Protein AF-H2Y0L0-F1 (afdb_monomer)

Nearest PDB structures (foldseek):
  7kts-assembly1_A  TM=9.443E-01  e=7.282E-23  Homo sapiens
  8xvv-assembly1_L  TM=9.366E-01  e=1.217E-22  Homo sapiens
  4wne-assembly1_A  TM=4.235E-01  e=4.063E-02  Homo sapiens
  8rst-assembly1_A-2  TM=3.876E-01  e=4.241E-02  Bacillus phage phi3T
  7rdr-assembly1_A  TM=2.359E-01  e=4.822E-02  unidentified

Radius of gyration: 24.38 Å; Cα contacts (8 Å, |Δi|>4): 320; chains: 1; bounding box: 62×38×71 Å

Structure (mmCIF, N/CA/C/O backbone):
data_AF-H2Y0L0-F1
#
_entry.id   AF-H2Y0L0-F1
#
loop_
_atom_site.group_PDB
_atom_site.id
_atom_site.type_symbol
_atom_site.label_atom_id
_atom_site.label_alt_id
_atom_site.label_comp_id
_atom_site.label_asym_id
_atom_site.label_entity_id
_atom_site.label_seq_id
_atom_site.pdbx_PDB_ins_code
_atom_site.Cartn_x
_atom_site.Cartn_y
_atom_site.Cartn_z
_atom_site.occupancy
_atom_site.B_iso_or_equiv
_atom_site.auth_seq_id
_atom_site.auth_comp_id
_atom_site.auth_asym_id
_atom_site.auth_atom_id
_atom_site.pdbx_PDB_model_num
ATOM 1 N N . MET A 1 1 ? 6.731 -2.539 -34.526 1.00 70.50 1 MET A N 1
ATOM 2 C CA . MET A 1 1 ? 7.518 -2.552 -33.267 1.00 70.50 1 MET A CA 1
ATOM 3 C C . MET A 1 1 ? 6.710 -2.194 -32.010 1.00 70.50 1 MET A C 1
ATOM 5 O O . MET A 1 1 ? 6.660 -3.022 -31.109 1.00 70.50 1 MET A O 1
ATOM 9 N N . LYS A 1 2 ? 6.018 -1.039 -31.933 1.00 73.94 2 LYS A N 1
ATOM 10 C CA . LYS A 1 2 ? 5.223 -0.631 -30.743 1.00 73.94 2 LYS A CA 1
ATOM 11 C C . LYS A 1 2 ? 4.235 -1.707 -30.245 1.00 73.94 2 LYS A C 1
ATOM 13 O O . LYS A 1 2 ? 4.172 -1.981 -29.050 1.00 73.94 2 LYS A O 1
ATOM 18 N N . ALA A 1 3 ? 3.506 -2.354 -31.158 1.00 79.50 3 ALA A N 1
ATOM 19 C CA . ALA A 1 3 ? 2.565 -3.429 -30.826 1.00 79.50 3 ALA A CA 1
ATOM 20 C C . ALA A 1 3 ? 3.249 -4.677 -30.232 1.00 79.50 3 ALA A C 1
ATOM 22 O O . ALA A 1 3 ? 2.722 -5.279 -29.298 1.00 79.50 3 ALA A O 1
ATOM 23 N N . ILE A 1 4 ? 4.442 -5.028 -30.723 1.00 81.25 4 ILE A N 1
ATOM 24 C CA . ILE A 1 4 ? 5.221 -6.180 -30.244 1.00 81.25 4 ILE A CA 1
ATOM 25 C C . ILE A 1 4 ? 5.717 -5.910 -28.820 1.00 81.25 4 ILE A C 1
ATOM 27 O O . ILE A 1 4 ? 5.450 -6.705 -27.924 1.00 81.25 4 ILE A O 1
ATOM 31 N N . VAL A 1 5 ? 6.321 -4.740 -28.579 1.00 78.94 5 VAL A N 1
ATOM 32 C CA . VAL A 1 5 ? 6.779 -4.325 -27.239 1.00 78.94 5 VAL A CA 1
ATOM 33 C C . VAL A 1 5 ? 5.614 -4.278 -26.246 1.00 78.94 5 VAL A C 1
ATOM 35 O O . VAL A 1 5 ? 5.721 -4.788 -25.132 1.00 78.94 5 VAL A O 1
ATOM 38 N N . LYS A 1 6 ? 4.455 -3.747 -26.660 1.00 81.81 6 LYS A N 1
ATOM 39 C CA . LYS A 1 6 ? 3.233 -3.755 -25.839 1.00 81.81 6 LYS A CA 1
ATOM 40 C C . LYS A 1 6 ? 2.764 -5.180 -25.524 1.00 81.81 6 LYS A C 1
ATOM 42 O O . LYS A 1 6 ? 2.376 -5.456 -24.393 1.00 81.81 6 LYS A O 1
ATOM 47 N N . THR A 1 7 ? 2.828 -6.087 -26.498 1.00 85.56 7 THR A N 1
ATOM 48 C CA . THR A 1 7 ? 2.448 -7.496 -26.319 1.00 85.56 7 THR A CA 1
ATOM 49 C C . THR A 1 7 ? 3.383 -8.202 -25.342 1.00 85.56 7 THR A C 1
ATOM 51 O O . THR A 1 7 ? 2.905 -8.862 -24.424 1.00 85.56 7 THR A O 1
ATOM 54 N N . TRP A 1 8 ? 4.698 -8.019 -25.473 1.00 83.81 8 TRP A N 1
ATOM 55 C CA . TRP A 1 8 ? 5.678 -8.580 -24.539 1.00 83.81 8 TRP A CA 1
ATOM 56 C C . TRP A 1 8 ? 5.502 -8.025 -23.125 1.00 83.81 8 TRP A C 1
ATOM 58 O O . TRP A 1 8 ? 5.551 -8.783 -22.157 1.00 83.81 8 TRP A O 1
ATOM 68 N N . ARG A 1 9 ? 5.209 -6.728 -22.986 1.00 81.19 9 ARG A N 1
ATOM 69 C CA . ARG A 1 9 ? 4.911 -6.116 -21.683 1.00 81.19 9 ARG A CA 1
ATOM 70 C C . ARG A 1 9 ? 3.670 -6.717 -21.018 1.00 81.19 9 ARG A C 1
ATOM 72 O O . ARG A 1 9 ? 3.643 -6.847 -19.801 1.00 81.19 9 ARG A O 1
ATOM 79 N N . ASN A 1 10 ? 2.662 -7.087 -21.806 1.00 83.12 10 ASN A N 1
ATOM 80 C CA . ASN A 1 10 ? 1.406 -7.641 -21.299 1.00 83.12 10 ASN A CA 1
ATOM 81 C C . ASN A 1 10 ? 1.448 -9.166 -21.091 1.00 83.12 10 ASN A C 1
ATOM 83 O O . ASN A 1 10 ? 0.634 -9.693 -20.340 1.00 83.12 10 ASN A O 1
ATOM 87 N N . ARG A 1 11 ? 2.378 -9.878 -21.739 1.00 86.19 11 ARG A N 1
ATOM 88 C CA . ARG A 1 11 ? 2.584 -11.326 -21.588 1.00 86.19 11 ARG A CA 1
ATOM 89 C C . ARG A 1 11 ? 3.800 -11.585 -20.710 1.00 86.19 11 ARG A C 1
ATOM 91 O O . ARG A 1 11 ? 4.898 -11.801 -21.216 1.00 86.19 11 ARG A O 1
ATOM 98 N N . LEU A 1 12 ? 3.618 -11.493 -19.402 1.00 86.00 12 LEU A N 1
ATOM 99 C CA . LEU A 1 12 ? 4.643 -11.837 -18.418 1.00 86.00 12 LEU A CA 1
ATOM 100 C C . LEU A 1 12 ? 4.364 -13.240 -17.858 1.00 86.00 12 LEU A C 1
ATOM 102 O O . LEU A 1 12 ? 3.190 -13.614 -17.795 1.00 86.00 12 LEU A O 1
ATOM 106 N N . PRO A 1 13 ? 5.401 -13.987 -17.440 1.00 86.75 13 PRO A N 1
ATOM 107 C CA . PRO A 1 13 ? 5.210 -15.214 -16.671 1.00 86.75 13 PRO A CA 1
ATOM 108 C C . PRO A 1 13 ? 4.402 -14.955 -15.396 1.00 86.75 13 PRO A C 1
ATOM 110 O O . PRO A 1 13 ? 4.226 -13.810 -14.953 1.00 86.75 13 PRO A O 1
ATOM 113 N N . MET A 1 14 ? 3.895 -16.019 -14.788 1.00 88.06 14 MET A N 1
ATOM 114 C CA . MET A 1 14 ? 3.221 -15.923 -13.504 1.00 88.06 14 MET A CA 1
ATOM 115 C C . MET A 1 14 ? 4.240 -15.669 -12.396 1.00 88.06 14 MET A C 1
ATOM 117 O O . MET A 1 14 ? 5.386 -16.104 -12.444 1.00 88.06 14 MET A O 1
ATOM 121 N N . THR A 1 15 ? 3.833 -14.959 -11.339 1.00 85.38 15 THR A N 1
ATOM 122 C CA . THR A 1 15 ? 4.752 -14.677 -10.220 1.00 85.38 15 THR A CA 1
ATOM 123 C C . THR A 1 15 ? 5.089 -15.901 -9.368 1.00 85.38 15 THR A C 1
ATOM 125 O O . THR A 1 15 ? 5.825 -15.751 -8.404 1.00 85.38 15 THR A O 1
ATOM 128 N N . SER A 1 16 ? 4.473 -17.047 -9.653 1.00 87.44 16 SER A N 1
ATOM 129 C CA . SER A 1 16 ? 4.764 -18.351 -9.054 1.00 87.44 16 SER A CA 1
ATOM 130 C C . SER A 1 16 ? 5.777 -19.164 -9.859 1.00 87.44 16 SER A C 1
ATOM 132 O O . SER A 1 16 ? 6.272 -20.151 -9.331 1.00 87.44 16 SER A O 1
ATOM 134 N N . ASP A 1 17 ? 6.048 -18.785 -11.112 1.00 90.50 17 ASP A N 1
ATOM 135 C CA . ASP A 1 17 ? 6.974 -19.515 -11.979 1.00 90.50 17 ASP A CA 1
ATOM 136 C C . ASP A 1 17 ? 8.408 -19.401 -11.456 1.00 90.50 17 ASP A C 1
ATOM 138 O O . ASP A 1 17 ? 8.765 -18.418 -10.801 1.00 90.50 17 ASP A O 1
ATOM 142 N N . ASP A 1 18 ? 9.241 -20.386 -11.779 1.00 89.75 18 ASP A N 1
ATOM 143 C CA . ASP A 1 18 ? 10.616 -20.448 -11.295 1.00 89.75 18 ASP A CA 1
ATOM 144 C C . ASP A 1 18 ? 11.435 -19.212 -11.675 1.00 89.75 18 ASP A C 1
ATOM 146 O O . ASP A 1 18 ? 11.325 -18.645 -12.769 1.00 89.75 18 ASP A O 1
ATOM 150 N N . LEU A 1 19 ? 12.330 -18.810 -10.769 1.00 88.75 19 LEU A N 1
ATOM 151 C CA . LEU A 1 19 ? 13.168 -17.632 -10.981 1.00 88.75 19 LEU A CA 1
ATOM 152 C C . LEU A 1 19 ? 14.115 -17.803 -12.183 1.00 88.75 19 LEU A C 1
ATOM 154 O O . LEU A 1 19 ? 14.429 -16.818 -12.847 1.00 88.75 19 LEU A O 1
ATOM 158 N N . SER A 1 20 ? 14.526 -19.037 -12.497 1.00 90.38 20 SER A N 1
ATOM 159 C CA . SER A 1 20 ? 15.301 -19.365 -13.702 1.00 90.38 20 SER A CA 1
ATOM 160 C C . SER A 1 20 ? 14.532 -19.005 -14.974 1.00 90.38 20 SER A C 1
ATOM 162 O O . SER A 1 20 ? 15.047 -18.270 -15.813 1.00 90.38 20 SER A O 1
ATOM 164 N N . HIS A 1 21 ? 13.258 -19.399 -15.062 1.00 90.50 21 HIS A N 1
ATOM 165 C CA . HIS A 1 21 ? 12.388 -19.059 -16.187 1.00 90.50 21 HIS A CA 1
ATOM 166 C C . HIS A 1 21 ? 12.222 -17.539 -16.345 1.00 90.50 21 HIS A C 1
ATOM 168 O O . HIS A 1 21 ? 12.298 -16.991 -17.450 1.00 90.50 21 HIS A O 1
ATOM 174 N N . TRP A 1 22 ? 12.058 -16.830 -15.225 1.00 89.31 22 TRP A N 1
ATOM 175 C CA . TRP A 1 22 ? 12.034 -15.368 -15.210 1.00 89.31 22 TRP A CA 1
ATOM 176 C C . TRP A 1 22 ? 13.349 -14.744 -15.676 1.00 89.31 22 TRP A C 1
ATOM 178 O O . TRP A 1 22 ? 13.317 -13.761 -16.419 1.00 89.31 22 TRP A O 1
ATOM 188 N N . SER A 1 23 ? 14.485 -15.297 -15.250 1.00 89.06 23 SER A N 1
ATOM 189 C CA . SER A 1 23 ? 15.824 -14.840 -15.630 1.00 89.06 23 SER A CA 1
ATOM 190 C C . SER A 1 23 ? 16.066 -14.997 -17.129 1.00 89.06 23 SER A C 1
ATOM 192 O O . SER A 1 23 ? 16.540 -14.057 -17.770 1.00 89.06 23 SER A O 1
ATOM 194 N N . ASP A 1 24 ? 15.672 -16.128 -17.714 1.00 90.75 24 ASP A N 1
ATOM 195 C CA . ASP A 1 24 ? 15.829 -16.387 -19.147 1.00 90.75 24 ASP A CA 1
ATOM 196 C C . ASP A 1 24 ? 15.014 -15.394 -19.978 1.00 90.75 24 ASP A C 1
ATOM 198 O O . ASP A 1 24 ? 15.542 -14.716 -20.865 1.00 90.75 24 ASP A O 1
ATOM 202 N N . ILE A 1 25 ? 13.729 -15.234 -19.646 1.00 89.50 25 ILE A N 1
ATOM 203 C CA . ILE A 1 25 ? 12.840 -14.290 -20.336 1.00 89.50 25 ILE A CA 1
ATOM 204 C C . ILE A 1 25 ? 13.339 -12.856 -20.179 1.00 89.50 25 ILE A C 1
ATOM 206 O O . ILE A 1 25 ? 13.294 -12.073 -21.133 1.00 89.50 25 ILE A O 1
ATOM 210 N N . PHE A 1 26 ? 13.804 -12.494 -18.985 1.00 86.44 26 PHE A N 1
ATOM 211 C CA . PHE A 1 26 ? 14.357 -11.176 -18.723 1.00 86.44 26 PHE A CA 1
ATOM 212 C C . PHE A 1 26 ? 15.613 -10.918 -19.568 1.00 86.44 26 PHE A C 1
ATOM 214 O O . PHE A 1 26 ? 15.689 -9.883 -20.230 1.00 86.44 26 PHE A O 1
ATOM 221 N N . THR A 1 27 ? 16.554 -11.861 -19.597 1.00 87.88 27 THR A N 1
ATOM 222 C CA . THR A 1 27 ? 17.821 -11.746 -20.335 1.00 87.88 27 THR A CA 1
ATOM 223 C C . THR A 1 27 ? 17.567 -11.607 -21.832 1.00 87.88 27 THR A C 1
ATOM 225 O O . THR A 1 27 ? 18.048 -10.663 -22.462 1.00 87.88 27 THR A O 1
ATOM 228 N N . TRP A 1 28 ? 16.703 -12.459 -22.391 1.00 89.19 28 TRP A N 1
ATOM 229 C CA . TRP A 1 28 ? 16.293 -12.359 -23.790 1.00 89.19 28 TRP A CA 1
ATOM 230 C C . TRP A 1 28 ? 15.651 -11.011 -24.115 1.00 89.19 28 TRP A C 1
ATOM 232 O O . TRP A 1 28 ? 16.010 -10.378 -25.110 1.00 89.19 28 TRP A O 1
ATOM 242 N N . ARG A 1 29 ? 14.721 -10.533 -23.281 1.00 88.38 29 ARG A N 1
ATOM 243 C CA . ARG A 1 29 ? 14.075 -9.226 -23.487 1.00 88.38 29 ARG A CA 1
ATOM 244 C C . ARG A 1 29 ? 15.065 -8.078 -23.394 1.00 88.38 29 ARG A C 1
ATOM 246 O O . ARG A 1 29 ? 14.964 -7.144 -24.180 1.00 88.38 29 ARG A O 1
ATOM 253 N N . HIS A 1 30 ? 16.013 -8.153 -22.469 1.00 84.25 30 HIS A N 1
ATOM 254 C CA . HIS A 1 30 ? 17.044 -7.141 -22.310 1.00 84.25 30 HIS A CA 1
ATOM 255 C C . HIS A 1 30 ? 17.895 -7.007 -23.578 1.00 84.25 30 HIS A C 1
ATOM 257 O O . HIS A 1 30 ? 18.001 -5.900 -24.102 1.00 84.25 30 HIS A O 1
ATOM 263 N N . HIS A 1 31 ? 18.383 -8.120 -24.138 1.00 86.62 31 HIS A N 1
ATOM 264 C CA . HIS A 1 31 ? 19.121 -8.111 -25.407 1.00 86.62 31 HIS A CA 1
ATOM 265 C C . HIS A 1 31 ? 18.302 -7.515 -26.558 1.00 86.62 31 HIS A C 1
ATOM 267 O O . HIS A 1 31 ? 18.801 -6.679 -27.309 1.00 86.62 31 HIS A O 1
ATOM 273 N N . HIS A 1 32 ? 17.021 -7.879 -26.668 1.00 86.38 32 HIS A N 1
ATOM 274 C CA . HIS A 1 32 ? 16.149 -7.315 -27.698 1.00 86.38 32 HIS A CA 1
ATOM 275 C C . HIS A 1 32 ? 15.928 -5.809 -27.516 1.00 86.38 32 HIS A C 1
ATOM 277 O O . HIS A 1 32 ? 15.961 -5.063 -28.493 1.00 86.38 32 HIS A O 1
ATOM 283 N N . TYR A 1 33 ? 15.706 -5.335 -26.287 1.00 83.12 33 TYR A N 1
ATOM 284 C CA . TYR A 1 33 ? 15.525 -3.905 -26.035 1.00 83.12 33 TYR A CA 1
ATOM 285 C C . TYR A 1 33 ? 16.806 -3.111 -26.287 1.00 83.12 33 TYR A C 1
ATOM 287 O O . TYR A 1 33 ? 16.723 -2.029 -26.860 1.00 83.12 33 TYR A O 1
ATOM 295 N N . GLN A 1 34 ? 17.975 -3.651 -25.938 1.00 81.94 34 GLN A N 1
ATOM 296 C CA . GLN A 1 34 ? 19.262 -3.035 -26.269 1.00 81.94 34 GLN A CA 1
ATOM 297 C C . GLN A 1 34 ? 19.465 -2.920 -27.782 1.00 81.94 34 GLN A C 1
ATOM 299 O O . GLN A 1 34 ? 19.807 -1.842 -28.260 1.00 81.94 34 GLN A O 1
ATOM 304 N N . ALA A 1 35 ? 19.180 -3.984 -28.540 1.00 84.31 35 ALA A N 1
ATOM 305 C CA . ALA A 1 35 ? 19.266 -3.958 -29.999 1.00 84.31 35 ALA A CA 1
ATOM 306 C C . ALA A 1 35 ? 18.314 -2.918 -30.618 1.00 84.31 35 ALA A C 1
ATOM 308 O O . ALA A 1 35 ? 18.685 -2.208 -31.549 1.00 84.31 35 ALA A O 1
ATOM 309 N N . ILE A 1 36 ? 17.098 -2.781 -30.071 1.00 81.50 36 ILE A N 1
ATOM 310 C CA . ILE A 1 36 ? 16.142 -1.749 -30.495 1.00 81.50 36 ILE A CA 1
ATOM 311 C C . ILE A 1 36 ? 16.705 -0.346 -30.240 1.00 81.50 36 ILE A C 1
ATOM 313 O O . ILE A 1 36 ? 16.645 0.495 -31.133 1.00 81.50 36 ILE A O 1
ATOM 317 N N . VAL A 1 37 ? 17.244 -0.089 -29.044 1.00 77.25 37 VAL A N 1
ATOM 318 C CA . VAL A 1 37 ? 17.818 1.219 -28.689 1.00 77.25 37 VAL A CA 1
ATOM 319 C C . VAL A 1 37 ? 18.990 1.561 -29.614 1.00 77.25 37 VAL A C 1
ATOM 321 O O . VAL A 1 37 ? 18.960 2.610 -30.247 1.00 77.25 37 VAL A O 1
ATOM 324 N N . GLN A 1 38 ? 19.939 0.639 -29.806 1.00 81.69 38 GLN A N 1
ATOM 325 C CA . GLN A 1 38 ? 21.089 0.826 -30.704 1.00 81.69 38 GLN A CA 1
ATOM 326 C C . GLN A 1 38 ? 20.676 1.112 -32.156 1.00 81.69 38 GLN A C 1
ATOM 328 O O . GLN A 1 38 ? 21.268 1.969 -32.818 1.00 81.69 38 GLN A O 1
ATOM 333 N N . ALA A 1 39 ? 19.647 0.423 -32.661 1.00 80.50 39 ALA A N 1
ATOM 334 C CA . ALA A 1 39 ? 19.142 0.640 -34.014 1.00 80.50 39 ALA A CA 1
ATOM 335 C C . ALA A 1 39 ? 18.532 2.041 -34.189 1.00 80.50 39 ALA A C 1
ATOM 337 O O . ALA A 1 39 ? 18.749 2.680 -35.218 1.00 80.50 39 ALA A O 1
ATOM 338 N N . TYR A 1 40 ? 17.798 2.538 -33.188 1.00 75.69 40 TYR A N 1
ATOM 339 C CA . TYR A 1 40 ? 17.236 3.890 -33.230 1.00 75.69 40 TYR A CA 1
ATOM 340 C C . TYR A 1 40 ? 18.290 4.980 -33.019 1.00 75.69 40 TYR A C 1
ATOM 342 O O . TYR A 1 40 ? 18.216 6.007 -33.693 1.00 75.69 40 TYR A O 1
ATOM 350 N N . ASP A 1 41 ? 19.289 4.758 -32.165 1.00 73.94 41 ASP A N 1
ATOM 351 C CA . ASP A 1 41 ? 20.411 5.690 -31.993 1.00 73.94 41 ASP A CA 1
ATOM 352 C C . ASP A 1 41 ? 21.186 5.847 -33.313 1.00 73.94 41 ASP A C 1
ATOM 354 O O . ASP A 1 41 ? 21.418 6.961 -33.778 1.00 73.94 41 ASP A O 1
ATOM 358 N N . THR A 1 42 ? 21.462 4.737 -34.005 1.00 74.88 42 THR A N 1
ATOM 359 C CA . THR A 1 42 ? 22.111 4.752 -35.330 1.00 74.88 42 THR A CA 1
ATOM 360 C C . THR A 1 42 ? 21.252 5.457 -36.395 1.00 74.88 42 THR A C 1
ATOM 362 O O . THR A 1 42 ? 21.764 6.224 -37.212 1.00 74.88 42 THR A O 1
ATOM 365 N N . ALA A 1 43 ? 19.932 5.240 -36.384 1.00 66.94 43 ALA A N 1
ATOM 366 C CA . ALA A 1 43 ? 19.003 5.865 -37.331 1.00 66.94 43 ALA A CA 1
ATOM 367 C C . ALA A 1 43 ? 18.774 7.369 -37.064 1.00 66.94 43 ALA A C 1
ATOM 369 O O . ALA A 1 43 ? 18.552 8.140 -37.993 1.00 66.94 43 ALA A O 1
ATOM 370 N N . SER A 1 44 ? 18.842 7.808 -35.805 1.00 61.53 44 SER A N 1
ATOM 371 C CA . SER A 1 44 ? 18.692 9.224 -35.429 1.00 61.53 44 SER A CA 1
ATOM 372 C C . SER A 1 44 ? 19.913 10.082 -35.771 1.00 61.53 44 SER A C 1
ATOM 374 O O . SER A 1 44 ? 19.762 11.275 -36.019 1.00 61.53 44 SER A O 1
ATOM 376 N N . ALA A 1 45 ? 21.103 9.483 -35.880 1.00 59.69 45 ALA A N 1
ATOM 377 C CA . ALA A 1 45 ? 22.303 10.167 -36.364 1.00 59.69 45 ALA A CA 1
ATOM 378 C C . ALA A 1 45 ? 22.247 10.520 -37.866 1.00 59.69 45 ALA A C 1
ATOM 380 O O . ALA A 1 45 ? 23.038 11.339 -38.329 1.00 59.69 45 ALA A O 1
ATOM 381 N N . SER A 1 46 ? 21.332 9.913 -38.633 1.00 56.41 46 SER A N 1
ATOM 382 C CA . SER A 1 46 ? 21.249 10.072 -40.092 1.00 56.41 46 SER A CA 1
ATOM 383 C C . SER A 1 46 ? 20.072 10.933 -40.577 1.00 56.41 46 SER A C 1
ATOM 385 O O . SER A 1 46 ? 20.150 11.447 -41.691 1.00 56.41 46 SER A O 1
ATOM 387 N N . GLN A 1 47 ? 19.018 11.155 -39.776 1.00 49.62 47 GLN A N 1
ATOM 388 C CA . GLN A 1 47 ? 17.869 12.004 -40.141 1.00 49.62 47 GLN A CA 1
ATOM 389 C C . GLN A 1 47 ? 17.251 12.701 -38.910 1.00 49.62 47 GLN A C 1
ATOM 391 O O . GLN A 1 47 ? 16.831 12.044 -37.957 1.00 49.62 47 GLN A O 1
ATOM 396 N N . GLN A 1 48 ? 17.160 14.039 -38.942 1.00 46.84 48 GLN A N 1
ATOM 397 C CA . GLN A 1 48 ? 16.393 14.850 -37.984 1.00 46.84 48 GLN A CA 1
ATOM 398 C C . GLN A 1 48 ? 14.891 14.707 -38.276 1.00 46.84 48 GLN A C 1
ATOM 400 O O . GLN A 1 48 ? 14.363 15.456 -39.087 1.00 46.84 48 GLN A O 1
ATOM 405 N N . ASP A 1 49 ? 14.206 13.739 -37.657 1.00 47.16 49 ASP A N 1
ATOM 4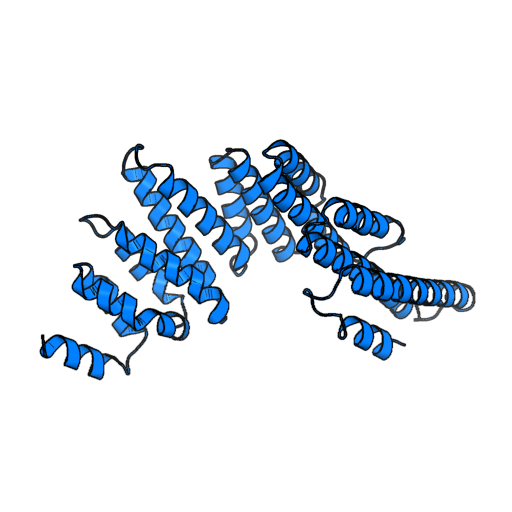06 C CA . ASP A 1 49 ? 12.741 13.597 -37.772 1.00 47.16 49 ASP A CA 1
ATOM 407 C C . ASP A 1 49 ? 12.137 12.729 -36.623 1.00 47.16 49 ASP A C 1
ATOM 409 O O . ASP A 1 49 ? 12.903 12.158 -35.840 1.00 47.16 49 ASP A O 1
ATOM 413 N N . PRO A 1 50 ? 10.792 12.632 -36.439 1.00 51.84 50 PRO A N 1
ATOM 414 C CA . PRO A 1 50 ? 10.059 12.344 -35.179 1.00 51.84 50 PRO A CA 1
ATOM 415 C C . PRO A 1 50 ? 10.169 10.915 -34.580 1.00 51.84 50 PRO A C 1
ATOM 417 O O . PRO A 1 50 ? 9.247 10.406 -33.937 1.00 51.84 50 PRO A O 1
ATOM 420 N N . ASN A 1 51 ? 11.317 10.253 -34.723 1.00 52.62 51 ASN A N 1
ATOM 421 C CA . ASN A 1 51 ? 11.618 8.922 -34.186 1.00 52.62 51 ASN A CA 1
ATOM 422 C C . ASN A 1 51 ? 11.999 8.893 -32.689 1.00 52.62 51 ASN A C 1
ATOM 424 O O . ASN A 1 51 ? 12.111 7.804 -32.116 1.00 52.62 51 ASN A O 1
ATOM 428 N N . SER A 1 52 ? 12.125 10.042 -32.009 1.00 57.75 52 SER A N 1
ATOM 429 C CA . SER A 1 52 ? 12.509 10.098 -30.581 1.00 57.75 52 SER A CA 1
ATOM 430 C C . SER A 1 52 ? 11.528 9.354 -29.660 1.00 57.75 52 SER A C 1
ATOM 432 O O . SER A 1 52 ? 11.927 8.711 -28.688 1.00 57.75 52 SER A O 1
ATOM 434 N N . THR A 1 53 ? 10.236 9.336 -30.007 1.00 60.38 53 THR A N 1
ATOM 435 C CA . THR A 1 53 ? 9.195 8.641 -29.231 1.00 60.38 53 THR A CA 1
ATOM 436 C C . THR A 1 53 ? 9.357 7.116 -29.260 1.00 60.38 53 THR A C 1
ATOM 438 O O . THR A 1 53 ? 8.914 6.420 -28.346 1.00 60.38 53 THR A O 1
ATOM 441 N N . HIS A 1 54 ? 9.967 6.565 -30.313 1.00 63.16 54 HIS A N 1
ATOM 442 C CA . HIS A 1 54 ? 10.180 5.123 -30.446 1.00 63.16 54 HIS A CA 1
ATOM 443 C C . HIS A 1 54 ? 11.398 4.643 -29.651 1.00 63.16 54 HIS A C 1
ATOM 445 O O . HIS A 1 54 ? 11.297 3.615 -28.976 1.00 63.16 54 HIS A O 1
ATOM 451 N N . ALA A 1 55 ? 12.483 5.420 -29.643 1.00 63.34 55 ALA A N 1
ATOM 452 C CA . ALA A 1 55 ? 13.632 5.189 -28.768 1.00 63.34 55 ALA A CA 1
ATOM 453 C C . ALA A 1 55 ? 13.217 5.245 -27.285 1.00 63.34 55 ALA A C 1
ATOM 455 O O . ALA A 1 55 ? 13.515 4.332 -26.512 1.00 63.34 55 ALA A O 1
ATOM 456 N N . MET A 1 56 ? 12.396 6.237 -26.912 1.00 67.94 56 MET A N 1
ATOM 457 C CA . MET A 1 56 ? 11.849 6.363 -25.556 1.00 67.94 56 MET A CA 1
ATOM 458 C C . MET A 1 56 ? 10.995 5.150 -25.139 1.00 67.94 56 MET A C 1
ATOM 460 O O . MET A 1 56 ? 11.014 4.747 -23.975 1.00 67.94 56 MET A O 1
ATOM 464 N N . LEU A 1 57 ? 10.273 4.517 -26.074 1.00 71.94 57 LEU A N 1
ATOM 465 C CA . LEU A 1 57 ? 9.504 3.301 -25.785 1.00 71.94 57 LEU A CA 1
ATOM 466 C C . LEU A 1 57 ? 10.414 2.102 -25.479 1.00 71.94 57 LEU A C 1
ATOM 468 O O . LEU A 1 57 ? 10.097 1.328 -24.576 1.00 71.94 57 LEU A O 1
ATOM 472 N N . GLY A 1 58 ? 11.518 1.941 -26.215 1.00 72.69 58 GLY A N 1
ATOM 473 C CA . GLY A 1 58 ? 12.513 0.893 -25.955 1.00 72.69 58 GLY A CA 1
ATOM 474 C C . GLY A 1 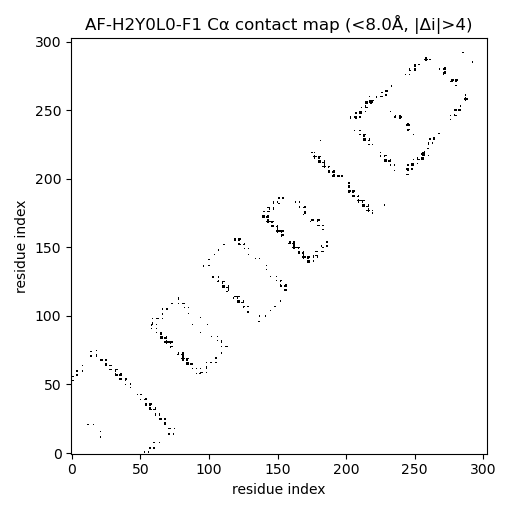58 ? 13.177 1.071 -24.590 1.00 72.69 58 GLY A C 1
ATOM 475 O O . GLY A 1 58 ? 13.279 0.120 -23.815 1.00 72.69 58 GLY A O 1
ATOM 476 N N . VAL A 1 59 ? 13.513 2.318 -24.254 1.00 75.94 59 VAL A N 1
ATOM 477 C CA . VAL A 1 59 ? 14.051 2.707 -22.947 1.00 75.94 59 VAL A CA 1
ATOM 478 C C . VAL A 1 59 ? 13.068 2.399 -21.810 1.00 75.94 59 VAL A C 1
ATOM 480 O O . VAL A 1 59 ? 13.428 1.698 -20.862 1.00 75.94 59 VAL A O 1
ATOM 483 N N . HIS A 1 60 ? 11.807 2.832 -21.929 1.00 80.44 60 HIS A N 1
ATOM 484 C CA . HIS A 1 60 ? 10.763 2.533 -20.942 1.00 80.44 60 HIS A CA 1
ATOM 485 C C . HIS A 1 60 ? 10.526 1.021 -20.798 1.00 80.44 60 HIS A C 1
ATOM 487 O O . HIS A 1 60 ? 10.371 0.506 -19.691 1.00 80.44 60 HIS A O 1
ATOM 493 N N . ALA A 1 61 ? 10.524 0.275 -21.906 1.00 82.31 61 ALA A N 1
ATOM 494 C CA . ALA A 1 61 ? 10.345 -1.174 -21.878 1.00 82.31 61 ALA A CA 1
ATOM 495 C C . ALA A 1 61 ? 11.504 -1.894 -21.168 1.00 82.31 61 ALA A C 1
ATOM 497 O O . ALA A 1 61 ? 11.255 -2.819 -20.391 1.00 82.31 61 ALA A O 1
ATOM 498 N N . SER A 1 62 ? 12.742 -1.436 -21.380 1.00 83.62 62 SER A N 1
ATOM 499 C CA . SER A 1 62 ? 13.930 -1.944 -20.687 1.00 83.62 62 SER A CA 1
ATOM 500 C C . SER A 1 62 ? 13.863 -1.671 -19.182 1.00 83.62 62 SER A C 1
ATOM 502 O O . SER A 1 62 ? 13.945 -2.605 -18.379 1.00 83.62 62 SER A O 1
ATOM 504 N N . ALA A 1 63 ? 13.598 -0.419 -18.788 1.00 85.94 63 ALA A N 1
ATOM 505 C CA . ALA A 1 63 ? 13.444 -0.037 -17.384 1.00 85.94 63 ALA A CA 1
ATOM 506 C C . ALA A 1 63 ? 12.317 -0.832 -16.702 1.00 85.94 63 ALA A C 1
ATOM 508 O O . ALA A 1 63 ? 12.503 -1.406 -15.627 1.00 85.94 63 ALA A O 1
ATOM 509 N N . SER A 1 64 ? 11.164 -0.954 -17.365 1.00 86.88 64 SER A N 1
ATOM 510 C CA . SER A 1 64 ? 10.026 -1.719 -16.859 1.00 86.88 64 SER A CA 1
ATOM 511 C C . SER A 1 64 ? 10.365 -3.198 -16.664 1.00 86.88 64 SER A C 1
ATOM 513 O O . SER A 1 64 ? 9.971 -3.776 -15.650 1.00 86.88 64 SER A O 1
ATOM 515 N N . ALA A 1 65 ? 11.118 -3.817 -17.578 1.00 86.88 65 ALA A N 1
ATOM 516 C CA . ALA A 1 65 ? 11.553 -5.206 -17.438 1.00 86.88 65 ALA A CA 1
ATOM 517 C C . ALA A 1 65 ? 12.475 -5.402 -16.225 1.00 86.88 65 ALA A C 1
ATOM 519 O O . ALA A 1 65 ? 12.263 -6.340 -15.456 1.00 86.88 65 ALA A O 1
ATOM 520 N N . ILE A 1 66 ? 13.430 -4.489 -16.007 1.00 88.94 66 ILE A N 1
ATOM 521 C CA . ILE A 1 66 ? 14.337 -4.506 -14.845 1.00 88.94 66 ILE A CA 1
ATOM 522 C C . ILE A 1 66 ? 13.540 -4.430 -13.538 1.00 88.94 66 ILE A C 1
ATOM 524 O O . ILE A 1 66 ? 13.730 -5.236 -12.625 1.00 88.94 66 ILE A O 1
ATOM 528 N N . ILE A 1 67 ? 12.589 -3.498 -13.468 1.00 90.69 67 ILE A N 1
ATOM 529 C CA . ILE A 1 67 ? 11.737 -3.290 -12.292 1.00 90.69 67 ILE A CA 1
ATOM 530 C C . ILE A 1 67 ? 10.840 -4.508 -12.031 1.00 90.69 67 ILE A C 1
ATOM 532 O O . ILE A 1 67 ? 10.637 -4.896 -10.877 1.00 90.69 67 ILE A O 1
ATOM 536 N N . HIS A 1 68 ? 10.297 -5.126 -13.085 1.00 89.50 68 HIS A N 1
ATOM 537 C CA . HIS A 1 68 ? 9.484 -6.337 -12.957 1.00 89.50 68 HIS A CA 1
ATOM 538 C C . HIS A 1 68 ? 10.307 -7.524 -12.463 1.00 89.50 68 HIS A C 1
ATOM 540 O O . HIS A 1 68 ? 9.851 -8.215 -11.553 1.00 89.50 68 HIS A O 1
ATOM 546 N N . TYR A 1 69 ? 11.516 -7.719 -12.991 1.00 90.62 69 TYR A N 1
ATOM 547 C CA . TYR A 1 69 ? 12.412 -8.767 -12.513 1.00 90.62 69 TYR A CA 1
ATOM 548 C C . TYR A 1 69 ? 12.770 -8.562 -11.034 1.00 90.62 69 TYR A C 1
ATOM 550 O O . TYR A 1 69 ? 12.580 -9.471 -10.230 1.00 90.62 69 TYR A O 1
ATOM 558 N N . GLY A 1 70 ? 13.139 -7.339 -10.629 1.00 91.50 70 GLY A N 1
ATOM 559 C CA . GLY A 1 70 ? 13.395 -7.017 -9.219 1.00 91.50 70 GLY A CA 1
ATOM 560 C C . GLY A 1 70 ? 12.185 -7.280 -8.310 1.00 91.50 70 GLY A C 1
ATOM 561 O O . GLY A 1 70 ? 12.317 -7.832 -7.217 1.00 91.50 70 GLY A O 1
ATOM 562 N N . LYS A 1 71 ? 10.967 -6.969 -8.775 1.00 92.06 71 LYS A N 1
ATOM 563 C CA . LYS A 1 71 ? 9.725 -7.279 -8.045 1.00 92.06 71 LYS A CA 1
ATOM 564 C C . LYS A 1 71 ? 9.528 -8.786 -7.843 1.00 92.06 71 LYS A C 1
ATOM 566 O O . LYS A 1 71 ? 9.035 -9.172 -6.781 1.00 92.06 71 LYS A O 1
ATOM 571 N N . VAL A 1 72 ? 9.831 -9.604 -8.850 1.00 92.06 72 VAL A N 1
ATOM 572 C CA . VAL A 1 72 ? 9.692 -11.068 -8.791 1.00 92.06 72 VAL A CA 1
ATOM 573 C C . VAL A 1 72 ? 10.779 -11.667 -7.907 1.00 92.06 72 VAL A C 1
ATOM 575 O O . VAL A 1 72 ? 10.435 -12.342 -6.945 1.00 92.06 72 VAL A O 1
ATOM 578 N N . ALA A 1 73 ? 12.051 -11.324 -8.117 1.00 92.00 73 ALA A N 1
ATOM 579 C CA . ALA A 1 73 ? 13.161 -11.776 -7.274 1.00 92.00 73 ALA A CA 1
ATOM 580 C C . ALA A 1 73 ? 12.894 -11.514 -5.779 1.00 92.00 73 ALA A C 1
ATOM 582 O O . ALA A 1 73 ? 13.019 -12.416 -4.950 1.00 92.00 73 ALA A O 1
ATOM 583 N N . ARG A 1 74 ? 12.370 -10.324 -5.444 1.00 93.50 74 ARG A N 1
ATOM 584 C CA . ARG A 1 74 ? 11.926 -9.988 -4.083 1.00 93.50 74 ARG A CA 1
ATOM 585 C C . ARG A 1 74 ? 10.818 -10.921 -3.567 1.00 93.50 74 ARG A C 1
ATOM 587 O O . ARG A 1 74 ? 10.872 -11.358 -2.419 1.00 93.50 74 ARG A O 1
ATOM 594 N N . LYS A 1 75 ? 9.811 -11.235 -4.393 1.00 91.38 75 LYS A N 1
ATOM 595 C CA . LYS A 1 75 ? 8.720 -12.164 -4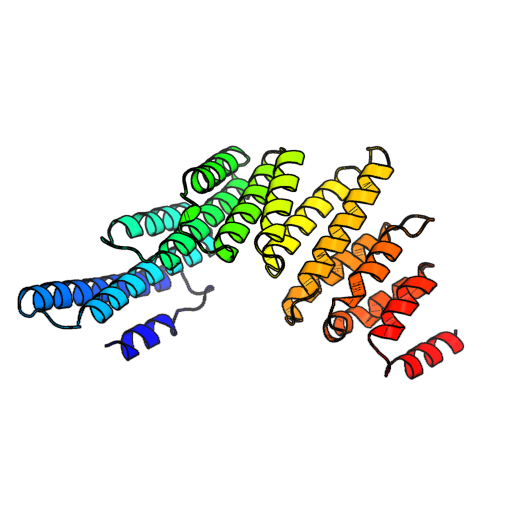.032 1.00 91.38 75 LYS A CA 1
ATOM 596 C C . LYS A 1 75 ? 9.206 -13.599 -3.796 1.00 91.38 75 LYS A C 1
ATOM 598 O O . LYS A 1 75 ? 8.636 -14.261 -2.941 1.00 91.38 75 LYS A O 1
ATOM 603 N N . HIS A 1 76 ? 10.251 -14.041 -4.496 1.00 90.19 76 HIS A N 1
ATOM 604 C CA . HIS A 1 76 ? 10.914 -15.331 -4.252 1.00 90.19 76 HIS A CA 1
ATOM 605 C C . HIS A 1 76 ? 11.880 -15.300 -3.050 1.00 90.19 76 HIS A C 1
ATOM 607 O O . HIS A 1 76 ? 12.556 -16.287 -2.783 1.00 90.19 76 HIS A O 1
ATOM 613 N N . GLY A 1 77 ? 11.983 -14.176 -2.328 1.00 89.50 77 GLY A N 1
ATOM 614 C CA . GLY A 1 77 ? 12.867 -14.033 -1.166 1.00 89.50 77 GLY A CA 1
ATOM 615 C C . GLY A 1 77 ? 14.325 -13.693 -1.497 1.00 89.50 77 GLY A C 1
ATOM 616 O O . GLY A 1 77 ? 15.115 -13.481 -0.584 1.00 89.50 77 GLY A O 1
ATOM 617 N N . GLN A 1 78 ? 14.687 -13.570 -2.777 1.00 90.75 78 GLN A N 1
ATOM 618 C CA . GLN A 1 78 ? 16.050 -13.268 -3.232 1.00 90.75 78 GLN A CA 1
ATOM 619 C C . GLN A 1 78 ? 16.281 -11.752 -3.305 1.00 90.75 78 GLN A C 1
ATOM 621 O O . GLN A 1 78 ? 16.298 -11.148 -4.380 1.00 90.75 78 GLN A O 1
ATOM 626 N N . ILE A 1 79 ? 16.410 -11.111 -2.141 1.00 91.00 79 ILE A N 1
ATOM 627 C CA . ILE A 1 79 ? 16.414 -9.643 -2.040 1.00 91.00 79 ILE A CA 1
ATOM 628 C C . ILE A 1 79 ? 17.697 -9.019 -2.607 1.00 91.00 79 ILE A C 1
ATOM 630 O O . ILE A 1 79 ? 17.607 -8.031 -3.333 1.00 91.00 79 ILE A O 1
ATOM 634 N N . ASN A 1 80 ? 18.865 -9.618 -2.358 1.00 90.38 80 ASN A N 1
ATOM 635 C CA . ASN A 1 80 ? 20.141 -9.112 -2.883 1.00 90.38 80 ASN A CA 1
ATOM 636 C C . ASN A 1 80 ? 20.135 -9.091 -4.420 1.00 90.38 80 ASN A C 1
ATOM 638 O O . ASN A 1 80 ? 20.338 -8.044 -5.026 1.00 90.38 80 ASN A O 1
ATOM 642 N N . SER A 1 81 ? 19.721 -10.198 -5.050 1.00 90.06 81 SER A N 1
ATOM 643 C CA . SER A 1 81 ? 19.557 -10.280 -6.511 1.00 90.06 81 SER A CA 1
ATOM 644 C C . SER A 1 81 ? 18.550 -9.255 -7.060 1.00 90.06 81 SER A C 1
ATOM 646 O O . SER A 1 81 ? 18.718 -8.722 -8.165 1.00 90.06 81 SER A O 1
ATOM 648 N N . ALA A 1 82 ? 17.505 -8.937 -6.286 1.00 91.62 82 ALA A N 1
ATOM 649 C CA . ALA A 1 82 ? 16.555 -7.890 -6.642 1.00 91.62 82 ALA A CA 1
ATOM 650 C C . ALA A 1 82 ? 17.202 -6.495 -6.624 1.00 91.62 82 ALA A C 1
ATOM 652 O O . ALA A 1 82 ? 16.994 -5.730 -7.566 1.00 91.62 82 ALA A O 1
ATOM 653 N N . LEU A 1 83 ? 17.988 -6.164 -5.593 1.00 92.00 83 LEU A N 1
ATOM 654 C CA . LEU A 1 83 ? 18.705 -4.887 -5.484 1.00 92.00 83 LEU A CA 1
ATOM 655 C C . LEU A 1 83 ? 19.759 -4.732 -6.588 1.00 92.00 83 LEU A C 1
ATOM 657 O O . LEU A 1 83 ? 19.775 -3.700 -7.263 1.00 92.00 83 LEU A O 1
ATOM 661 N N . ASP A 1 84 ? 20.541 -5.781 -6.849 1.00 91.25 84 ASP A N 1
ATOM 662 C CA . ASP A 1 84 ? 21.528 -5.819 -7.936 1.00 91.25 84 ASP A CA 1
ATOM 663 C C . ASP A 1 84 ? 20.870 -5.619 -9.301 1.00 91.25 84 ASP A C 1
ATOM 665 O O . ASP A 1 84 ? 21.385 -4.943 -10.188 1.00 91.25 84 ASP A O 1
ATOM 669 N N . SER A 1 85 ? 19.674 -6.171 -9.487 1.00 89.06 85 SER A N 1
ATOM 670 C CA . SER A 1 85 ? 18.934 -5.948 -10.721 1.00 89.06 85 SER A CA 1
ATOM 671 C C . SER A 1 85 ? 18.426 -4.518 -10.838 1.00 89.06 85 SER A C 1
ATOM 673 O O . SER A 1 85 ? 18.532 -3.935 -11.912 1.00 89.06 85 SER A O 1
ATOM 675 N N . LEU A 1 86 ? 17.909 -3.934 -9.755 1.00 90.25 86 LEU A N 1
ATOM 676 C CA . LEU A 1 86 ? 17.403 -2.560 -9.746 1.00 90.25 86 LEU A CA 1
ATOM 677 C C . LEU A 1 86 ? 18.512 -1.519 -9.956 1.00 90.25 86 LEU A C 1
ATOM 679 O O . LEU A 1 86 ? 18.229 -0.461 -10.521 1.00 90.25 86 LEU A O 1
ATOM 683 N N . SER A 1 87 ? 19.755 -1.798 -9.550 1.00 89.12 87 SER A N 1
ATOM 684 C CA . SER A 1 87 ? 20.896 -0.901 -9.784 1.00 89.12 87 SER A CA 1
ATOM 685 C C . SER A 1 87 ? 21.245 -0.783 -11.273 1.00 89.12 87 SER A C 1
ATOM 687 O O . SER A 1 87 ? 21.612 0.299 -11.735 1.00 89.12 87 SER A O 1
ATOM 689 N N . ARG A 1 88 ? 21.000 -1.835 -12.072 1.00 86.38 88 ARG A N 1
ATOM 690 C CA . ARG A 1 88 ? 21.201 -1.814 -13.533 1.00 86.38 88 ARG A CA 1
ATOM 691 C C . ARG A 1 88 ? 20.350 -0.776 -14.258 1.00 86.38 88 ARG A C 1
ATOM 693 O O . ARG A 1 88 ? 20.674 -0.445 -15.394 1.00 86.38 88 ARG A O 1
ATOM 700 N N . ILE A 1 89 ? 19.310 -0.212 -13.636 1.00 86.81 89 ILE A N 1
ATOM 701 C CA . ILE A 1 89 ? 18.538 0.881 -14.246 1.00 86.81 89 ILE A CA 1
ATOM 702 C C . ILE A 1 89 ? 19.415 2.105 -14.556 1.00 86.81 89 ILE A C 1
ATOM 704 O O . ILE A 1 89 ? 19.131 2.826 -15.504 1.00 86.81 89 ILE A O 1
ATOM 708 N N . HIS A 1 90 ? 20.498 2.311 -13.795 1.00 83.75 90 HIS A N 1
ATOM 709 C CA . HIS A 1 90 ? 21.438 3.417 -13.992 1.00 83.75 90 HIS A CA 1
ATOM 710 C C . HIS A 1 90 ? 22.278 3.274 -15.270 1.00 83.75 90 HIS A C 1
ATOM 712 O O . HIS A 1 90 ? 22.888 4.245 -15.702 1.00 83.75 90 HIS A O 1
ATOM 718 N N . SER A 1 91 ? 22.278 2.095 -15.906 1.00 81.50 91 SER A N 1
ATOM 719 C CA . SER A 1 91 ? 22.880 1.904 -17.235 1.00 81.50 91 SER A CA 1
ATOM 720 C C . SER A 1 91 ? 22.066 2.545 -18.366 1.00 81.50 91 SER A C 1
ATOM 722 O O . SER A 1 91 ? 22.559 2.670 -19.483 1.00 81.50 91 SER A O 1
ATOM 724 N N . ILE A 1 92 ? 20.819 2.943 -18.096 1.00 79.19 92 ILE A N 1
ATOM 725 C CA . ILE A 1 92 ? 19.941 3.577 -19.075 1.00 79.19 92 ILE A CA 1
ATOM 726 C C . ILE A 1 92 ? 20.158 5.103 -19.011 1.00 79.19 92 ILE A C 1
ATOM 728 O O . ILE A 1 92 ? 19.914 5.691 -17.956 1.00 79.19 92 ILE A O 1
ATOM 732 N N . PRO A 1 93 ? 20.546 5.770 -20.118 1.00 69.56 93 PRO A N 1
ATOM 733 C CA . PRO A 1 93 ? 20.932 7.188 -20.110 1.00 69.56 93 PRO A CA 1
ATOM 734 C C . PRO A 1 93 ? 19.844 8.172 -19.657 1.00 69.56 93 PRO A C 1
ATOM 736 O O . PRO A 1 93 ? 20.145 9.188 -19.038 1.00 69.56 93 PRO A O 1
ATOM 739 N N . SER A 1 94 ? 18.573 7.898 -19.971 1.00 78.19 94 SER A N 1
ATOM 740 C CA . SER A 1 94 ? 17.448 8.772 -19.618 1.00 78.19 94 SER A CA 1
ATOM 741 C C . SER A 1 94 ? 16.246 7.942 -19.185 1.00 78.19 94 SER A C 1
ATOM 743 O O . SER A 1 94 ? 15.521 7.389 -20.010 1.00 78.19 94 SER A O 1
ATOM 745 N N . VAL A 1 95 ? 16.049 7.813 -17.873 1.00 81.25 95 VAL A N 1
ATOM 746 C CA . VAL A 1 95 ? 14.961 7.011 -17.302 1.00 81.25 95 VAL A CA 1
ATOM 747 C C . VAL A 1 95 ? 13.728 7.895 -17.071 1.00 81.25 95 VAL A C 1
ATOM 749 O O . VAL A 1 95 ? 13.832 8.912 -16.379 1.00 81.25 95 VAL A O 1
ATOM 752 N N . PRO A 1 96 ? 12.545 7.525 -17.600 1.00 83.19 96 PRO A N 1
ATOM 753 C CA . PRO A 1 96 ? 11.306 8.241 -17.328 1.00 83.19 96 PRO A CA 1
ATOM 754 C C . PRO A 1 96 ? 10.984 8.291 -15.833 1.00 83.19 96 PRO A C 1
ATOM 756 O O . PRO A 1 96 ? 11.191 7.327 -15.094 1.00 83.19 96 PRO A O 1
ATOM 759 N N . ILE A 1 97 ? 10.371 9.386 -15.390 1.00 85.88 97 ILE A N 1
ATOM 760 C CA . ILE A 1 97 ? 10.102 9.605 -13.966 1.00 85.88 97 ILE A CA 1
ATOM 761 C C . ILE A 1 97 ? 9.228 8.523 -13.320 1.00 85.88 97 ILE A C 1
ATOM 763 O O . ILE A 1 97 ? 9.434 8.149 -12.166 1.00 85.88 97 ILE A O 1
ATOM 767 N N . VAL A 1 98 ? 8.286 7.967 -14.085 1.00 86.62 98 VAL A N 1
ATOM 768 C CA . VAL A 1 98 ? 7.413 6.876 -13.636 1.00 86.62 98 VAL A CA 1
ATOM 769 C C . VAL A 1 98 ? 8.229 5.620 -13.317 1.00 86.62 98 VAL A C 1
ATOM 771 O O . VAL A 1 98 ? 7.934 4.926 -12.344 1.00 86.62 98 VAL A O 1
ATOM 774 N N . ASP A 1 99 ? 9.279 5.339 -14.089 1.00 87.56 99 ASP A N 1
ATOM 775 C CA . ASP A 1 99 ? 10.155 4.191 -13.851 1.00 87.56 99 ASP A CA 1
ATOM 776 C C . ASP A 1 99 ? 11.101 4.448 -12.680 1.00 87.56 99 ASP A C 1
ATOM 778 O O . ASP A 1 99 ? 11.300 3.551 -11.861 1.00 87.56 99 ASP A O 1
ATOM 782 N N . CYS A 1 100 ? 11.603 5.679 -12.527 1.00 89.12 100 CYS A N 1
ATOM 783 C CA . CYS A 1 100 ? 12.341 6.090 -11.330 1.00 89.12 100 CYS A CA 1
ATOM 784 C C . CYS A 1 100 ? 11.503 5.864 -10.066 1.00 89.12 100 CYS A C 1
ATOM 786 O O . CYS A 1 100 ? 11.977 5.244 -9.112 1.00 89.12 100 CYS A O 1
ATOM 788 N N . PHE A 1 101 ? 10.231 6.277 -10.087 1.00 91.50 101 PHE A N 1
ATOM 789 C CA . PHE A 1 101 ? 9.295 6.027 -8.994 1.00 91.50 101 PHE A CA 1
ATOM 790 C C . PHE A 1 101 ? 9.156 4.530 -8.707 1.00 91.50 101 PHE A C 1
ATOM 792 O O . PHE A 1 101 ? 9.335 4.097 -7.568 1.00 91.50 101 PHE A O 1
ATOM 799 N N . GLN A 1 102 ? 8.869 3.710 -9.725 1.00 92.00 102 GLN A N 1
ATOM 800 C CA . GLN A 1 102 ? 8.696 2.272 -9.512 1.00 92.00 102 GLN A CA 1
ATOM 801 C C . GLN A 1 102 ? 9.994 1.593 -9.047 1.00 92.00 102 GLN A C 1
ATOM 803 O O . GLN A 1 102 ? 9.918 0.684 -8.220 1.00 92.00 102 GLN A O 1
ATOM 808 N N . LYS A 1 103 ? 11.170 2.038 -9.506 1.00 93.12 103 LYS A N 1
ATOM 809 C CA . LYS A 1 103 ? 12.474 1.549 -9.038 1.00 93.12 103 LYS A CA 1
ATOM 810 C C . LYS A 1 103 ? 12.670 1.828 -7.554 1.00 93.12 103 LYS A C 1
ATOM 812 O O . LYS A 1 103 ? 12.877 0.884 -6.795 1.00 93.12 103 LYS A O 1
ATOM 817 N N . ILE A 1 104 ? 12.537 3.087 -7.131 1.00 92.31 104 ILE A N 1
ATOM 818 C CA . ILE A 1 104 ? 12.684 3.483 -5.720 1.00 92.31 104 ILE A CA 1
ATOM 819 C C . ILE A 1 104 ? 11.649 2.745 -4.868 1.00 92.31 104 ILE A C 1
ATOM 821 O O . ILE A 1 104 ? 11.975 2.180 -3.830 1.00 92.31 104 ILE A O 1
ATOM 825 N N . ARG A 1 105 ? 10.410 2.631 -5.351 1.00 92.75 105 ARG A N 1
ATOM 826 C CA . ARG A 1 105 ? 9.350 1.870 -4.685 1.00 92.75 105 ARG A CA 1
ATOM 827 C C . ARG A 1 105 ? 9.703 0.393 -4.486 1.00 92.75 105 ARG A C 1
ATOM 829 O O . ARG A 1 105 ? 9.355 -0.166 -3.447 1.00 92.75 105 ARG A O 1
ATOM 836 N N . GLN A 1 106 ? 10.316 -0.275 -5.467 1.00 93.69 106 GLN A N 1
ATOM 837 C CA . GLN A 1 106 ? 10.755 -1.665 -5.282 1.00 93.69 106 GLN A CA 1
ATOM 838 C C . GLN A 1 106 ? 11.964 -1.753 -4.352 1.00 93.69 106 GLN A C 1
ATOM 840 O O . GLN A 1 106 ? 11.968 -2.626 -3.492 1.00 93.69 106 GLN A O 1
ATOM 845 N N . GLN A 1 107 ? 12.920 -0.830 -4.460 1.00 92.94 107 GLN A N 1
ATOM 846 C CA . GLN A 1 107 ? 14.084 -0.751 -3.577 1.00 92.94 107 GLN A CA 1
ATOM 847 C C . GLN A 1 107 ? 13.655 -0.594 -2.108 1.00 92.94 107 GLN A C 1
ATOM 849 O O . GLN A 1 107 ? 14.053 -1.380 -1.255 1.00 92.94 107 GLN A O 1
ATOM 854 N N . VAL A 1 108 ? 12.725 0.319 -1.824 1.00 93.81 108 VAL A N 1
ATOM 855 C CA . VAL A 1 108 ? 12.118 0.491 -0.494 1.00 93.81 108 VAL A CA 1
ATOM 856 C C . VAL A 1 108 ? 11.422 -0.786 -0.010 1.00 93.81 108 VAL A C 1
ATOM 858 O O . VAL A 1 108 ? 11.545 -1.163 1.152 1.00 93.81 108 VAL A O 1
ATOM 861 N N . LYS A 1 109 ? 10.710 -1.504 -0.888 1.00 92.56 109 LYS A N 1
ATOM 862 C CA . LYS A 1 109 ? 10.075 -2.783 -0.523 1.00 92.56 109 LYS A CA 1
ATOM 863 C C . LYS A 1 109 ? 11.082 -3.897 -0.244 1.00 92.56 109 LYS A C 1
ATOM 865 O O . LYS A 1 109 ? 10.763 -4.780 0.547 1.00 92.56 109 LYS A O 1
ATOM 870 N N . CYS A 1 110 ? 12.242 -3.888 -0.899 1.00 93.31 110 CYS A N 1
ATOM 871 C CA . CYS A 1 110 ? 13.343 -4.797 -0.587 1.00 93.31 110 CYS A CA 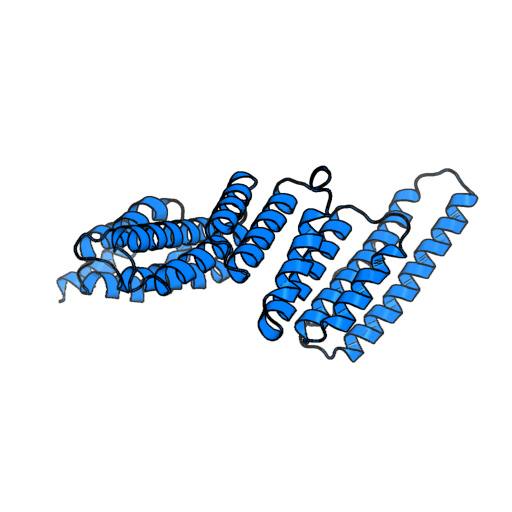1
ATOM 872 C C . CYS A 1 110 ? 13.836 -4.549 0.842 1.00 93.31 110 CYS A C 1
ATOM 874 O O . CYS A 1 110 ? 13.827 -5.484 1.639 1.00 93.31 110 CYS A O 1
ATOM 876 N N . TYR A 1 111 ? 14.123 -3.293 1.198 1.00 93.38 111 TYR A N 1
ATOM 877 C CA . TYR A 1 111 ? 14.533 -2.933 2.559 1.00 93.38 111 TYR A CA 1
ATOM 878 C C . TYR A 1 111 ? 13.463 -3.235 3.608 1.00 93.38 111 TYR A C 1
ATOM 880 O O . TYR A 1 111 ? 13.794 -3.752 4.665 1.00 93.38 111 TYR A O 1
ATOM 888 N N . LEU A 1 112 ? 12.173 -3.023 3.317 1.00 90.44 112 LEU A N 1
ATOM 889 C CA . LEU A 1 112 ? 11.090 -3.427 4.229 1.00 90.44 112 LEU A CA 1
ATOM 890 C C . LEU A 1 112 ? 11.062 -4.940 4.489 1.00 90.44 112 LEU A C 1
ATOM 892 O O . LEU A 1 112 ? 10.742 -5.373 5.593 1.00 90.44 112 LEU A O 1
ATOM 896 N N . GLN A 1 113 ? 11.372 -5.754 3.478 1.00 90.75 113 GLN A N 1
ATOM 897 C CA . GLN A 1 113 ? 11.421 -7.206 3.629 1.00 90.75 113 GLN A CA 1
ATOM 898 C C . GLN A 1 113 ? 12.689 -7.659 4.362 1.00 90.75 113 GLN A C 1
ATOM 900 O O . GLN A 1 113 ? 12.612 -8.573 5.176 1.00 90.75 113 GLN A O 1
ATOM 905 N N . MET A 1 114 ? 13.830 -7.002 4.125 1.00 87.81 114 MET A N 1
ATOM 906 C CA . MET A 1 114 ? 15.059 -7.243 4.889 1.00 87.81 114 MET A CA 1
ATOM 907 C C . MET A 1 114 ? 14.891 -6.836 6.348 1.00 87.81 114 MET A C 1
ATOM 909 O O . MET A 1 114 ? 15.245 -7.607 7.228 1.00 87.81 114 MET A O 1
ATOM 913 N N . ALA A 1 115 ? 14.273 -5.687 6.615 1.00 88.12 115 ALA A N 1
ATOM 914 C CA . ALA A 1 115 ? 13.972 -5.195 7.955 1.00 88.12 115 ALA A CA 1
ATOM 915 C C . ALA A 1 115 ? 13.152 -6.184 8.793 1.00 88.12 115 ALA A C 1
ATOM 917 O O . ALA A 1 115 ? 13.392 -6.327 9.991 1.00 88.12 115 ALA A O 1
ATOM 918 N N . ALA A 1 116 ? 12.219 -6.905 8.164 1.00 85.25 116 ALA A N 1
ATOM 919 C CA . ALA A 1 116 ? 11.430 -7.932 8.838 1.00 85.25 116 ALA A CA 1
ATOM 920 C C . ALA A 1 116 ? 12.274 -9.127 9.330 1.00 85.25 116 ALA A C 1
ATOM 922 O O . ALA A 1 116 ? 11.853 -9.811 10.258 1.00 85.25 116 ALA A O 1
ATOM 923 N N . VAL A 1 117 ? 13.445 -9.375 8.728 1.00 84.94 117 VAL A N 1
ATOM 924 C CA . VAL A 1 117 ? 14.327 -10.517 9.041 1.00 84.94 117 VAL A CA 1
ATOM 925 C C . VAL A 1 117 ? 15.580 -10.086 9.815 1.00 84.94 117 VAL A C 1
ATOM 927 O O . VAL A 1 117 ? 15.973 -10.748 10.767 1.00 84.94 117 VAL A O 1
ATOM 930 N N . MET A 1 118 ? 16.211 -8.982 9.411 1.00 81.50 118 MET A N 1
ATOM 931 C CA . MET A 1 118 ? 17.516 -8.509 9.896 1.00 81.50 118 MET A CA 1
ATOM 932 C C . MET A 1 118 ? 17.419 -7.351 10.903 1.00 81.50 118 MET A C 1
ATOM 934 O O . MET A 1 118 ? 18.420 -6.967 11.504 1.00 81.50 118 MET A O 1
ATOM 938 N N . GLY A 1 119 ? 16.223 -6.795 11.123 1.00 82.06 119 GLY A N 1
ATOM 939 C CA . GLY A 1 119 ? 15.973 -5.776 12.142 1.00 82.06 119 GLY A CA 1
ATOM 940 C C . GLY A 1 119 ? 16.181 -4.327 11.681 1.00 82.06 119 GLY A C 1
ATOM 941 O O . GLY A 1 119 ? 16.143 -3.999 10.497 1.00 82.06 119 GLY A O 1
ATOM 942 N N . LYS A 1 120 ? 16.352 -3.422 12.655 1.00 83.38 120 LYS A N 1
ATOM 943 C CA . LYS A 1 120 ? 16.191 -1.963 12.480 1.00 83.38 120 LYS A CA 1
ATOM 944 C C . LYS A 1 120 ? 17.239 -1.283 11.587 1.00 83.38 120 LYS A C 1
ATOM 946 O O . LYS A 1 120 ? 16.957 -0.207 11.067 1.00 83.38 120 LYS A O 1
ATOM 951 N N . ASN A 1 121 ? 18.415 -1.880 11.394 1.00 86.69 121 ASN A N 1
ATOM 952 C CA . ASN A 1 121 ? 19.485 -1.282 10.582 1.00 86.69 121 ASN A CA 1
ATOM 953 C C . ASN A 1 121 ? 19.062 -1.130 9.114 1.00 86.69 121 ASN A C 1
ATOM 955 O O . ASN A 1 121 ? 19.273 -0.084 8.505 1.00 86.69 121 ASN A O 1
ATOM 959 N N . GLU A 1 122 ? 18.369 -2.132 8.576 1.00 88.50 122 GLU A N 1
ATOM 960 C CA . GLU A 1 122 ? 17.857 -2.111 7.202 1.00 88.50 122 GLU A CA 1
ATOM 961 C C . GLU A 1 122 ? 16.689 -1.124 7.038 1.00 88.50 122 GLU A C 1
ATOM 963 O O . GLU A 1 122 ? 16.514 -0.533 5.971 1.00 88.50 122 GLU A O 1
ATOM 968 N N . CYS A 1 123 ? 15.925 -0.861 8.110 1.00 87.88 123 CYS A N 1
ATOM 969 C CA . CYS A 1 123 ? 14.922 0.209 8.106 1.00 87.88 123 CYS A CA 1
ATOM 970 C C . CYS A 1 123 ? 15.558 1.583 7.891 1.00 87.88 123 CYS A C 1
ATOM 972 O O . CYS A 1 123 ? 14.995 2.408 7.175 1.00 87.88 123 CYS A O 1
ATOM 974 N N . MET A 1 124 ? 16.712 1.833 8.520 1.00 89.75 124 MET A N 1
ATOM 975 C CA . MET A 1 124 ? 17.425 3.105 8.393 1.00 89.75 124 MET A CA 1
ATOM 976 C C . MET A 1 124 ? 17.936 3.310 6.966 1.00 89.75 124 MET A C 1
ATOM 978 O O . MET A 1 124 ? 17.731 4.383 6.406 1.00 89.75 124 MET A O 1
ATOM 982 N N . GLN A 1 125 ? 18.498 2.269 6.342 1.00 90.19 125 GLN A N 1
ATOM 983 C CA . GLN A 1 125 ? 18.910 2.328 4.933 1.00 90.19 125 GLN A CA 1
ATOM 984 C C . GLN A 1 125 ? 17.717 2.607 4.009 1.00 90.19 125 GLN A C 1
ATOM 986 O O . GLN A 1 125 ? 17.779 3.458 3.122 1.00 90.19 125 GLN A O 1
ATOM 991 N N . GLY A 1 126 ? 16.587 1.931 4.240 1.00 90.50 126 GLY A N 1
ATOM 992 C CA . GLY A 1 126 ? 15.360 2.176 3.486 1.00 90.50 126 GLY A CA 1
ATOM 993 C C . GLY A 1 126 ? 14.826 3.605 3.642 1.00 90.50 126 GLY A C 1
ATOM 994 O O . GLY A 1 126 ? 14.324 4.181 2.674 1.00 90.50 126 GLY A O 1
ATOM 995 N N . LEU A 1 127 ? 14.960 4.189 4.836 1.00 91.75 127 LEU A N 1
ATOM 996 C CA . LEU A 1 127 ? 14.591 5.574 5.119 1.00 91.75 127 LEU A CA 1
ATOM 997 C C . LEU A 1 127 ? 15.503 6.565 4.382 1.00 91.75 127 LEU A C 1
ATOM 999 O O . LEU A 1 127 ? 14.998 7.486 3.742 1.00 91.75 127 LEU A O 1
ATOM 1003 N N . GLU A 1 128 ? 16.816 6.338 4.400 1.00 92.75 128 GLU A N 1
ATOM 1004 C CA . GLU A 1 128 ? 17.805 7.172 3.706 1.00 92.75 128 GLU A CA 1
ATOM 1005 C C . GLU A 1 128 ? 17.557 7.217 2.191 1.00 92.75 128 GLU A C 1
ATOM 1007 O O . GLU A 1 128 ? 17.632 8.277 1.568 1.00 92.75 128 GLU A O 1
ATOM 1012 N N . VAL A 1 129 ? 17.166 6.093 1.584 1.00 92.12 129 VAL A N 1
ATOM 1013 C CA . VAL A 1 129 ? 16.789 6.047 0.159 1.00 92.12 129 VAL A CA 1
ATOM 1014 C C . VAL A 1 129 ? 15.584 6.947 -0.139 1.00 92.12 129 VAL A C 1
ATOM 1016 O O . VAL A 1 129 ? 15.536 7.590 -1.189 1.00 92.12 129 VAL A O 1
ATOM 1019 N N . ILE A 1 130 ? 14.608 7.027 0.769 1.00 91.69 130 ILE A N 1
ATOM 1020 C CA . ILE A 1 130 ? 13.452 7.920 0.599 1.00 91.69 130 ILE A CA 1
ATOM 1021 C C . ILE A 1 130 ? 13.871 9.383 0.786 1.00 91.69 130 ILE A C 1
ATOM 1023 O O . ILE A 1 130 ? 13.441 10.236 0.015 1.00 91.69 130 ILE A O 1
ATOM 1027 N N . GLU A 1 131 ? 14.707 9.684 1.780 1.00 90.88 131 GLU A N 1
ATOM 1028 C CA . GLU A 1 131 ? 15.115 11.059 2.103 1.00 90.88 131 GLU A CA 1
ATOM 1029 C C . GLU A 1 131 ? 16.095 11.660 1.090 1.00 90.88 131 GLU A C 1
ATOM 1031 O O . GLU A 1 131 ? 16.014 12.850 0.790 1.00 90.88 131 GLU A O 1
ATOM 1036 N N . SER A 1 132 ? 16.963 10.839 0.500 1.00 89.75 132 SER A N 1
ATOM 1037 C CA . SER A 1 132 ? 17.858 11.236 -0.597 1.00 89.75 132 SER A CA 1
ATOM 1038 C C . SER A 1 132 ? 17.127 11.439 -1.931 1.00 89.75 132 SER A C 1
ATOM 1040 O O . SER A 1 132 ? 17.679 12.022 -2.868 1.00 89.75 132 SER A O 1
ATOM 1042 N N . THR A 1 133 ? 15.872 10.994 -2.039 1.00 89.56 133 THR A N 1
ATOM 1043 C CA . THR A 1 133 ? 15.071 11.162 -3.251 1.00 89.56 133 THR A CA 1
ATOM 1044 C C . THR A 1 133 ? 14.503 12.580 -3.333 1.00 89.56 133 THR A C 1
ATOM 1046 O O . THR A 1 133 ? 13.777 13.037 -2.452 1.00 89.56 133 THR A O 1
ATOM 1049 N N . ASN A 1 134 ? 14.745 13.276 -4.447 1.00 88.25 134 ASN A N 1
ATOM 1050 C CA . ASN A 1 134 ? 14.141 14.587 -4.684 1.00 88.25 134 ASN A CA 1
ATOM 1051 C C . ASN A 1 134 ? 12.653 14.453 -5.060 1.00 88.25 134 ASN A C 1
ATOM 1053 O O . ASN A 1 134 ? 12.301 14.235 -6.221 1.00 88.25 134 ASN A O 1
ATOM 1057 N N . LEU A 1 135 ? 11.777 14.608 -4.062 1.00 86.00 135 LEU A N 1
ATOM 1058 C CA . LEU A 1 135 ? 10.330 14.416 -4.197 1.00 86.00 135 LEU A CA 1
ATOM 1059 C C . LEU A 1 135 ? 9.630 15.450 -5.100 1.00 86.00 135 LEU A C 1
ATOM 1061 O O . LEU A 1 135 ? 8.516 15.197 -5.551 1.00 86.00 135 LEU A O 1
ATOM 1065 N N . LYS A 1 136 ? 10.273 16.587 -5.412 1.00 86.50 136 LYS A N 1
ATOM 1066 C CA . LYS A 1 136 ? 9.665 17.691 -6.182 1.00 86.50 136 LYS A CA 1
ATOM 1067 C C . LYS A 1 136 ? 9.286 17.312 -7.611 1.00 86.50 136 LYS A C 1
ATOM 1069 O O . LYS A 1 136 ? 8.422 17.949 -8.199 1.00 86.50 136 LYS A O 1
ATOM 1074 N N . TYR A 1 137 ? 9.947 16.305 -8.173 1.00 84.75 137 TYR A N 1
ATOM 1075 C CA . TYR A 1 137 ? 9.684 15.878 -9.541 1.00 84.75 137 TYR A CA 1
ATOM 1076 C C . TYR A 1 137 ? 8.473 14.935 -9.645 1.00 84.75 137 TYR A C 1
ATOM 1078 O O . TYR A 1 137 ? 7.922 14.768 -10.730 1.00 84.75 137 TYR A O 1
ATOM 1086 N N . PHE A 1 138 ? 8.046 14.309 -8.545 1.00 89.69 138 PHE A N 1
ATOM 1087 C CA . PHE A 1 138 ? 6.983 13.305 -8.561 1.00 89.69 138 PHE A CA 1
ATOM 1088 C C . PHE A 1 138 ? 5.593 13.917 -8.375 1.00 89.69 138 PHE A C 1
ATOM 1090 O O . PHE A 1 138 ? 5.425 14.981 -7.783 1.00 89.69 138 PHE A O 1
ATOM 1097 N N . THR A 1 139 ? 4.570 13.212 -8.860 1.00 92.94 139 THR A N 1
ATOM 1098 C CA . THR A 1 139 ? 3.175 13.610 -8.639 1.00 92.94 139 THR A CA 1
ATOM 1099 C C . THR A 1 139 ? 2.797 13.485 -7.162 1.00 92.94 139 THR A C 1
ATOM 1101 O O . THR A 1 139 ? 3.392 12.701 -6.418 1.00 92.94 139 THR A O 1
ATOM 1104 N N . HIS A 1 140 ? 1.761 14.211 -6.733 1.00 92.31 140 HI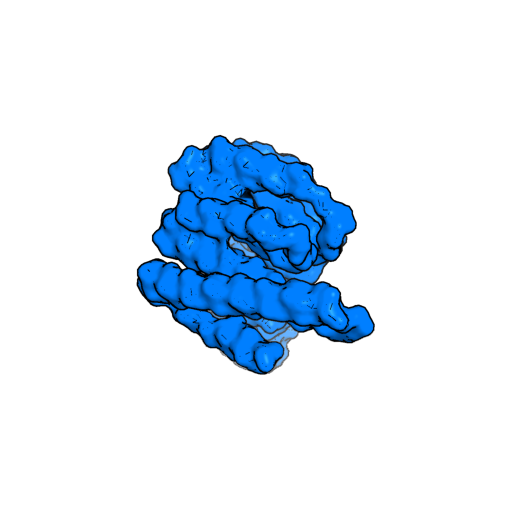S A N 1
ATOM 1105 C CA . HIS A 1 140 ? 1.275 14.149 -5.350 1.00 92.31 140 HIS A CA 1
ATOM 1106 C C . HIS A 1 140 ? 0.913 12.722 -4.904 1.00 92.31 140 HIS A C 1
ATOM 1108 O O . HIS A 1 140 ? 1.237 12.343 -3.783 1.00 92.31 140 HIS A O 1
ATOM 1114 N N . GLU A 1 141 ? 0.340 11.897 -5.790 1.00 93.06 141 GLU A N 1
ATOM 1115 C CA . GLU A 1 141 ? 0.047 10.481 -5.512 1.00 93.06 141 GLU A CA 1
ATOM 1116 C C . GLU A 1 141 ? 1.322 9.668 -5.215 1.00 93.06 141 GLU A C 1
ATOM 1118 O O . GLU A 1 141 ? 1.386 8.923 -4.235 1.00 93.06 141 GLU A O 1
ATOM 1123 N N . MET A 1 142 ? 2.360 9.823 -6.043 1.00 93.69 142 MET A N 1
ATOM 1124 C CA . MET A 1 142 ? 3.639 9.124 -5.874 1.00 93.69 142 MET A CA 1
ATOM 1125 C C . MET A 1 142 ? 4.340 9.555 -4.585 1.00 93.69 142 MET A C 1
ATOM 1127 O O . MET A 1 142 ? 4.824 8.719 -3.820 1.00 93.69 142 MET A O 1
ATOM 1131 N N . THR A 1 143 ? 4.345 10.860 -4.320 1.00 93.56 143 THR A N 1
ATOM 1132 C CA . THR A 1 143 ? 4.911 11.444 -3.105 1.00 93.56 143 THR A CA 1
ATOM 1133 C C . THR A 1 143 ? 4.165 10.966 -1.859 1.00 93.56 143 THR A C 1
ATOM 1135 O O . THR A 1 143 ? 4.806 10.551 -0.894 1.00 93.56 143 THR A O 1
ATOM 1138 N N . ALA A 1 144 ? 2.830 10.911 -1.890 1.00 94.81 144 ALA A N 1
ATOM 1139 C CA . ALA A 1 144 ? 2.021 10.348 -0.810 1.00 94.81 144 ALA A CA 1
ATOM 1140 C C . ALA A 1 144 ? 2.386 8.881 -0.513 1.00 94.81 144 ALA A C 1
ATOM 1142 O O . ALA A 1 144 ? 2.523 8.503 0.652 1.00 94.81 144 ALA A O 1
ATOM 1143 N N . GLU A 1 145 ? 2.621 8.049 -1.539 1.00 94.56 145 GLU A N 1
ATOM 1144 C CA . GLU A 1 145 ? 3.067 6.666 -1.318 1.00 94.56 145 GLU A CA 1
ATOM 1145 C C . GLU A 1 145 ? 4.446 6.608 -0.634 1.00 94.56 145 GLU A C 1
ATOM 1147 O O . GLU A 1 145 ? 4.649 5.760 0.239 1.00 94.56 145 GLU A O 1
ATOM 1152 N N . PHE A 1 146 ? 5.377 7.510 -0.965 1.00 94.75 146 PHE A N 1
ATOM 1153 C CA . PHE A 1 146 ? 6.668 7.585 -0.273 1.00 94.75 146 PHE A CA 1
ATOM 1154 C C . PHE A 1 146 ? 6.534 8.011 1.188 1.00 94.75 146 PHE A C 1
ATOM 1156 O O . PHE A 1 146 ? 7.156 7.385 2.045 1.00 94.75 146 PHE A O 1
ATOM 1163 N N . TYR A 1 147 ? 5.689 8.997 1.501 1.00 95.12 147 TYR A N 1
ATOM 1164 C CA . TYR A 1 147 ? 5.422 9.384 2.890 1.00 95.12 147 TYR A CA 1
ATOM 1165 C C . TYR A 1 147 ? 4.787 8.244 3.699 1.00 95.12 147 TYR A C 1
ATOM 1167 O O . TYR A 1 147 ? 5.187 8.007 4.838 1.00 95.12 147 TYR A O 1
ATOM 1175 N N . ALA A 1 148 ? 3.874 7.472 3.102 1.00 95.69 148 ALA A N 1
ATOM 1176 C CA . ALA A 1 148 ? 3.301 6.298 3.759 1.00 95.69 148 ALA A CA 1
ATOM 1177 C C . ALA A 1 148 ? 4.362 5.215 4.040 1.00 95.69 148 ALA A C 1
ATOM 1179 O O . ALA A 1 148 ? 4.380 4.624 5.118 1.00 95.69 148 ALA A O 1
ATOM 1180 N N . LEU A 1 149 ? 5.281 4.964 3.099 1.00 94.69 149 LEU A N 1
ATOM 1181 C CA . LEU A 1 149 ? 6.391 4.022 3.302 1.00 94.69 149 LEU A CA 1
ATOM 1182 C C . LEU A 1 149 ? 7.405 4.537 4.338 1.00 94.69 149 LEU A C 1
ATOM 1184 O O . LEU A 1 149 ? 7.890 3.755 5.153 1.00 94.69 149 LEU A O 1
ATOM 1188 N N . LYS A 1 150 ? 7.671 5.849 4.363 1.00 94.62 150 LYS A N 1
ATOM 1189 C CA . LYS A 1 150 ? 8.469 6.509 5.405 1.00 94.62 150 LYS A CA 1
ATOM 1190 C C . LYS A 1 150 ? 7.854 6.296 6.791 1.00 94.62 150 LYS A C 1
ATOM 1192 O O . LYS A 1 150 ? 8.567 5.909 7.713 1.00 94.62 150 LYS A O 1
ATOM 1197 N N . GLY A 1 151 ? 6.536 6.471 6.920 1.00 94.38 151 GLY A N 1
ATOM 1198 C CA . GLY A 1 151 ? 5.799 6.191 8.156 1.00 94.38 151 GLY A CA 1
ATOM 1199 C C . GLY A 1 151 ? 5.992 4.754 8.648 1.00 94.38 151 GLY A C 1
ATOM 1200 O O . GLY A 1 151 ? 6.244 4.542 9.833 1.00 94.38 151 GLY A O 1
ATOM 1201 N N . MET A 1 152 ? 5.983 3.768 7.741 1.00 93.44 152 MET A N 1
ATOM 1202 C CA . MET A 1 152 ? 6.242 2.366 8.102 1.00 93.44 152 MET A CA 1
ATOM 1203 C C . MET A 1 152 ? 7.643 2.146 8.684 1.00 93.44 152 MET A C 1
ATOM 1205 O O . MET A 1 152 ? 7.776 1.456 9.695 1.00 93.44 152 MET A O 1
ATOM 1209 N N . PHE A 1 153 ? 8.688 2.716 8.074 1.00 93.88 153 PHE A N 1
ATOM 1210 C CA . PHE A 1 153 ? 10.049 2.576 8.599 1.00 93.88 153 PHE A CA 1
ATOM 1211 C C . PHE A 1 153 ? 10.189 3.227 9.974 1.00 93.88 153 PHE A C 1
ATOM 1213 O O . PHE A 1 153 ? 10.713 2.603 10.896 1.00 93.88 153 PHE A O 1
ATOM 1220 N N . LEU A 1 154 ? 9.666 4.445 10.139 1.00 93.12 154 LEU A N 1
ATOM 1221 C CA . LEU A 1 154 ? 9.690 5.162 11.416 1.00 93.12 154 LEU A CA 1
ATOM 1222 C C . LEU A 1 154 ? 8.968 4.377 12.520 1.00 93.12 154 LEU A C 1
ATOM 1224 O O . LEU A 1 154 ? 9.491 4.252 13.631 1.00 93.12 154 LEU A O 1
ATOM 1228 N N . ALA A 1 155 ? 7.826 3.768 12.192 1.00 91.31 155 ALA A N 1
ATOM 1229 C CA . ALA A 1 155 ? 7.091 2.895 13.099 1.00 91.31 155 ALA A CA 1
ATOM 1230 C C . ALA A 1 155 ? 7.913 1.666 13.526 1.00 91.31 155 ALA A C 1
ATOM 1232 O O . ALA A 1 155 ? 7.944 1.332 14.710 1.00 91.31 155 ALA A O 1
ATOM 1233 N N . GLN A 1 156 ? 8.622 1.016 12.595 1.00 89.25 156 GLN A N 1
ATOM 1234 C CA . GLN A 1 156 ? 9.485 -0.135 12.901 1.00 89.25 156 GLN A CA 1
ATOM 1235 C C . GLN A 1 156 ? 10.721 0.245 13.734 1.00 89.25 156 GLN A C 1
ATOM 1237 O O . GLN A 1 156 ? 11.159 -0.528 14.589 1.00 89.25 156 GLN A O 1
ATOM 1242 N N . ILE A 1 157 ? 11.274 1.443 13.529 1.00 90.19 157 ILE A N 1
ATOM 1243 C CA . ILE A 1 157 ? 12.404 1.960 14.318 1.00 90.19 157 ILE A CA 1
ATOM 1244 C C . ILE A 1 157 ? 11.965 2.277 15.761 1.00 90.19 157 ILE A C 1
ATOM 1246 O O . ILE A 1 157 ? 12.758 2.120 16.696 1.00 90.19 157 ILE A O 1
ATOM 1250 N N . GLY A 1 158 ? 10.688 2.621 15.961 1.00 87.31 158 GLY A N 1
ATOM 1251 C CA . GLY A 1 158 ? 10.089 2.973 17.255 1.00 87.31 158 GLY A CA 1
ATOM 1252 C C . GLY A 1 158 ? 9.803 4.468 17.418 1.00 87.31 158 GLY A C 1
ATOM 1253 O O . GLY A 1 158 ? 9.426 4.905 18.502 1.00 87.31 158 GLY A O 1
ATOM 1254 N N . LYS A 1 159 ? 9.955 5.263 16.353 1.00 90.75 159 LYS A N 1
ATOM 1255 C CA . LYS A 1 159 ? 9.672 6.702 16.349 1.00 90.75 159 LYS A CA 1
ATOM 1256 C C . LYS A 1 159 ? 8.193 6.968 16.057 1.00 90.75 159 LYS A C 1
ATOM 1258 O O . LYS A 1 159 ? 7.823 7.382 14.959 1.00 90.75 159 LYS A O 1
ATOM 1263 N N . SER A 1 160 ? 7.353 6.694 17.050 1.00 89.88 160 SER A N 1
ATOM 1264 C CA . SER A 1 160 ? 5.887 6.722 16.940 1.00 89.88 160 SER A CA 1
ATOM 1265 C C . SER A 1 160 ? 5.337 8.079 16.456 1.00 89.88 160 SER A C 1
ATOM 1267 O O . SER A 1 160 ? 4.588 8.144 15.484 1.00 89.88 160 SER A O 1
ATOM 1269 N N . ASP A 1 161 ? 5.772 9.185 17.064 1.00 90.38 161 ASP A N 1
ATOM 1270 C CA . ASP A 1 161 ? 5.240 10.518 16.741 1.00 90.38 161 ASP A CA 1
ATOM 1271 C C . ASP A 1 161 ? 5.616 10.982 15.329 1.00 90.38 161 ASP A C 1
ATOM 1273 O O . ASP A 1 161 ? 4.800 11.560 14.608 1.00 90.38 161 ASP A O 1
ATOM 1277 N N . GLU A 1 162 ? 6.852 10.703 14.904 1.00 94.06 162 GLU A N 1
ATOM 1278 C CA . GLU A 1 162 ? 7.306 10.991 13.541 1.00 94.06 162 GLU A CA 1
ATOM 1279 C C . GLU A 1 162 ? 6.562 10.121 12.517 1.00 94.06 162 GLU A C 1
ATOM 1281 O O . GLU A 1 162 ? 6.199 10.614 11.446 1.00 94.06 162 GLU A O 1
ATOM 1286 N N . ALA A 1 163 ? 6.283 8.854 12.849 1.00 94.00 163 ALA A N 1
ATOM 1287 C CA . ALA A 1 163 ? 5.508 7.959 11.996 1.00 94.00 163 ALA A CA 1
ATOM 1288 C C . ALA A 1 163 ? 4.087 8.495 11.771 1.00 94.00 163 ALA A C 1
ATOM 1290 O O . ALA A 1 163 ? 3.655 8.611 10.623 1.00 94.00 163 ALA A O 1
ATOM 1291 N N . ASN A 1 164 ? 3.395 8.910 12.838 1.00 93.31 164 ASN A N 1
ATOM 1292 C CA . ASN A 1 164 ? 2.069 9.528 12.745 1.00 93.31 164 ASN A CA 1
ATOM 1293 C C . ASN A 1 164 ? 2.068 10.792 11.876 1.00 93.31 164 ASN A C 1
ATOM 1295 O O . ASN A 1 164 ? 1.197 10.952 11.020 1.00 93.31 164 ASN A O 1
ATOM 1299 N N . LYS A 1 165 ? 3.069 11.668 12.035 1.00 95.38 165 LYS A N 1
ATOM 1300 C CA . LYS A 1 165 ? 3.218 12.864 11.186 1.00 95.38 165 LYS A CA 1
ATOM 1301 C C . LYS A 1 165 ? 3.419 12.497 9.715 1.00 95.38 165 LYS A C 1
ATOM 1303 O O . LYS A 1 165 ? 2.804 13.114 8.849 1.00 95.38 165 LYS A O 1
ATOM 1308 N N . ALA A 1 166 ? 4.241 11.486 9.426 1.00 95.75 166 ALA A N 1
ATOM 1309 C CA . ALA A 1 166 ? 4.483 11.026 8.060 1.00 95.75 166 ALA A CA 1
ATOM 1310 C C . ALA A 1 166 ? 3.223 10.421 7.416 1.00 95.75 166 ALA A C 1
ATOM 1312 O O . ALA A 1 166 ? 2.923 10.731 6.264 1.00 95.75 166 ALA A O 1
ATOM 1313 N N . PHE A 1 167 ? 2.457 9.611 8.154 1.00 96.50 167 PHE A N 1
ATOM 1314 C CA . PHE A 1 167 ? 1.190 9.065 7.663 1.00 96.50 167 PHE A CA 1
ATOM 1315 C C . PHE A 1 167 ? 0.132 10.148 7.441 1.00 96.50 167 PHE A C 1
ATOM 1317 O O . PHE A 1 167 ? -0.503 10.161 6.387 1.00 96.50 167 PHE A O 1
ATOM 1324 N N . SER A 1 168 ? -0.007 11.089 8.379 1.00 95.50 168 SER A N 1
ATOM 1325 C CA . SER A 1 168 ? -0.916 12.233 8.245 1.00 95.50 168 SER A CA 1
ATOM 1326 C C . SER A 1 168 ? -0.584 13.071 7.003 1.00 95.50 168 SER A C 1
ATOM 1328 O O . SER A 1 168 ? -1.458 13.343 6.179 1.00 95.50 168 SER A O 1
ATOM 1330 N N . ALA A 1 169 ? 0.700 13.378 6.782 1.00 95.50 169 ALA A N 1
ATOM 1331 C CA . ALA A 1 169 ? 1.149 14.068 5.574 1.00 95.50 169 ALA A CA 1
ATOM 1332 C C . ALA A 1 169 ? 0.832 13.272 4.293 1.00 95.50 169 ALA A C 1
ATOM 1334 O O . ALA A 1 169 ? 0.408 13.857 3.298 1.00 95.50 169 ALA A O 1
ATOM 1335 N N . ALA A 1 170 ? 0.988 11.942 4.308 1.00 95.62 170 ALA A N 1
ATOM 1336 C CA . ALA A 1 170 ? 0.675 11.093 3.159 1.00 95.62 170 ALA A CA 1
ATOM 1337 C C . ALA A 1 170 ? -0.803 11.188 2.748 1.00 95.62 170 ALA A C 1
ATOM 1339 O O . ALA A 1 170 ? -1.103 11.375 1.569 1.00 95.62 170 ALA A O 1
ATOM 1340 N N . VAL A 1 171 ? -1.726 11.078 3.708 1.00 94.62 171 VAL A N 1
ATOM 1341 C CA . VAL A 1 171 ? -3.166 11.115 3.412 1.00 94.62 171 VAL A CA 1
ATOM 1342 C C . VAL A 1 171 ? -3.664 12.520 3.078 1.00 94.62 171 VAL A C 1
ATOM 1344 O O . VAL A 1 171 ? -4.588 12.649 2.287 1.00 94.62 171 VAL A O 1
ATOM 1347 N N . GLN A 1 172 ? -3.035 13.574 3.608 1.00 94.38 172 GLN A N 1
ATOM 1348 C CA . GLN A 1 172 ? -3.344 14.958 3.226 1.00 94.38 172 GLN A CA 1
ATOM 1349 C C . GLN A 1 172 ? -2.908 15.274 1.790 1.00 94.38 172 GLN A C 1
ATOM 1351 O O . GLN A 1 172 ? -3.585 16.024 1.093 1.00 94.38 172 GLN A O 1
ATOM 1356 N N . MET A 1 173 ? -1.794 14.692 1.335 1.00 92.81 173 MET A N 1
ATOM 1357 C CA . MET A 1 173 ? -1.309 14.858 -0.039 1.00 92.81 173 MET A CA 1
ATOM 1358 C C . MET A 1 173 ? -2.201 14.150 -1.063 1.00 92.81 173 MET A C 1
ATOM 1360 O O . MET A 1 173 ? -2.375 14.650 -2.173 1.00 92.81 173 MET A O 1
ATOM 1364 N N . HIS A 1 174 ? -2.732 12.973 -0.717 1.00 93.38 174 HIS A N 1
ATOM 1365 C CA . HIS A 1 174 ? -3.626 12.216 -1.588 1.00 93.38 174 HIS A CA 1
ATOM 1366 C C . HIS A 1 174 ? -4.577 11.321 -0.776 1.00 93.38 174 HIS A C 1
ATOM 1368 O O . HIS A 1 174 ? -4.289 10.150 -0.501 1.00 93.38 174 HIS A O 1
ATOM 1374 N N . ASP A 1 175 ? -5.745 11.861 -0.431 1.00 91.00 175 ASP A N 1
ATOM 1375 C CA . ASP A 1 175 ? -6.744 11.219 0.435 1.00 91.00 175 ASP A CA 1
ATOM 1376 C C . ASP A 1 175 ? -7.361 9.953 -0.180 1.00 91.00 175 ASP A C 1
ATOM 1378 O O . ASP A 1 175 ? -7.763 9.031 0.527 1.00 91.00 175 ASP A O 1
ATOM 1382 N N . VAL A 1 176 ? -7.372 9.859 -1.508 1.00 91.50 176 VAL A N 1
ATOM 1383 C CA . VAL A 1 176 ? -7.871 8.713 -2.267 1.00 91.50 176 VAL A CA 1
ATOM 1384 C C . VAL A 1 176 ? -6.892 7.521 -2.195 1.00 91.50 176 VAL A C 1
ATOM 1386 O O . VAL A 1 176 ? -7.221 6.419 -2.630 1.00 91.50 176 VAL A O 1
ATOM 1389 N N . LEU A 1 177 ? -5.684 7.657 -1.629 1.00 91.69 177 LEU A N 1
ATOM 1390 C CA . LEU A 1 177 ? -4.711 6.557 -1.589 1.00 91.69 177 LEU A CA 1
ATOM 1391 C C . LEU A 1 177 ? -5.071 5.504 -0.522 1.00 91.69 177 LEU A C 1
ATOM 1393 O O . LEU A 1 177 ? -4.602 5.568 0.613 1.00 91.69 177 LEU A O 1
ATOM 1397 N N . VAL A 1 178 ? -5.809 4.455 -0.916 1.00 92.25 178 VAL A N 1
ATOM 1398 C CA . VAL A 1 178 ? -6.194 3.312 -0.046 1.00 92.25 178 VAL A CA 1
ATOM 1399 C C . VAL A 1 178 ? -5.016 2.764 0.752 1.00 92.25 178 VAL A C 1
ATOM 1401 O O . VAL A 1 178 ? -5.133 2.441 1.930 1.00 92.25 178 VAL A O 1
ATOM 1404 N N . LYS A 1 179 ? -3.859 2.632 0.095 1.00 91.75 179 LYS A N 1
ATOM 1405 C CA . LYS A 1 179 ? -2.676 2.033 0.706 1.00 91.75 179 LYS A CA 1
ATOM 1406 C C . LYS A 1 179 ? -2.140 2.872 1.872 1.00 91.75 179 LYS A C 1
ATOM 1408 O O . LYS A 1 179 ? -1.676 2.278 2.836 1.00 91.75 179 LYS A O 1
ATOM 1413 N N . ALA A 1 180 ? -2.195 4.202 1.797 1.00 94.94 180 ALA A N 1
ATOM 1414 C CA . ALA A 1 180 ? -1.725 5.070 2.877 1.00 94.94 180 ALA A CA 1
ATOM 1415 C C . ALA A 1 180 ? -2.612 4.920 4.118 1.00 94.94 180 ALA A C 1
ATOM 1417 O O . ALA A 1 180 ? -2.097 4.631 5.193 1.00 94.94 180 ALA A O 1
ATOM 1418 N N . TRP A 1 181 ? -3.935 4.988 3.936 1.00 95.44 181 TRP A N 1
ATOM 1419 C CA . TRP A 1 181 ? -4.912 4.755 5.003 1.00 95.44 181 TRP A CA 1
ATOM 1420 C C . TRP A 1 181 ? -4.775 3.377 5.643 1.00 95.44 181 TRP A C 1
ATOM 1422 O O . TRP A 1 181 ? -4.738 3.256 6.861 1.00 95.44 181 TRP A O 1
ATOM 1432 N N . ALA A 1 182 ? -4.634 2.338 4.822 1.00 94.62 182 ALA A N 1
ATOM 1433 C CA . ALA A 1 182 ? -4.451 0.980 5.305 1.00 94.62 182 ALA A CA 1
ATOM 1434 C C . ALA A 1 182 ? -3.197 0.817 6.173 1.00 94.62 182 ALA A C 1
ATOM 1436 O O . ALA A 1 182 ? -3.267 0.212 7.235 1.00 94.62 182 ALA A O 1
ATOM 1437 N N . LEU A 1 183 ? -2.061 1.354 5.718 1.00 94.88 183 LEU A N 1
ATOM 1438 C CA . LEU A 1 183 ? -0.800 1.268 6.455 1.00 94.88 183 LEU A CA 1
ATOM 1439 C C . LEU A 1 183 ? -0.840 2.071 7.753 1.00 94.88 183 LEU A C 1
ATOM 1441 O O . LEU A 1 183 ? -0.281 1.630 8.755 1.00 94.88 183 LEU A O 1
ATOM 1445 N N . TRP A 1 184 ? -1.506 3.226 7.739 1.00 96.00 184 TRP A N 1
ATOM 1446 C CA . TRP A 1 184 ? -1.690 4.022 8.943 1.00 96.00 184 TRP A CA 1
ATOM 1447 C C . TRP A 1 184 ? -2.579 3.296 9.956 1.00 96.00 184 TRP A C 1
ATOM 1449 O O . TRP A 1 184 ? -2.214 3.212 11.125 1.00 96.00 184 TRP A O 1
ATOM 1459 N N . GLY A 1 185 ? -3.676 2.684 9.495 1.00 94.38 185 GLY A N 1
ATOM 1460 C CA . GLY A 1 185 ? -4.544 1.836 10.312 1.00 94.38 185 GLY A CA 1
ATOM 1461 C C . GLY A 1 185 ? -3.804 0.641 10.916 1.00 94.38 185 GLY A C 1
ATOM 1462 O O . GLY A 1 185 ? -3.882 0.443 12.123 1.00 94.38 185 GLY A O 1
ATOM 1463 N N . ASP A 1 186 ? -3.015 -0.091 10.117 1.00 93.56 186 ASP A N 1
ATOM 1464 C CA . ASP A 1 186 ? -2.205 -1.226 10.595 1.00 93.56 186 ASP A CA 1
ATOM 1465 C C . ASP A 1 186 ? -1.206 -0.788 11.683 1.00 93.56 186 ASP A C 1
ATOM 1467 O O . ASP A 1 186 ? -0.986 -1.490 12.673 1.00 93.56 186 ASP A O 1
ATOM 1471 N N . TYR A 1 187 ? -0.608 0.396 11.528 1.00 93.69 187 TYR A N 1
ATOM 1472 C CA . TYR A 1 187 ? 0.270 0.969 12.541 1.00 93.69 187 TYR A CA 1
ATOM 1473 C C . TYR A 1 187 ? -0.496 1.366 13.813 1.00 93.69 187 TYR A C 1
ATOM 1475 O O . TYR A 1 187 ? -0.062 0.993 14.903 1.00 93.69 187 TYR A O 1
ATOM 1483 N N . LEU A 1 188 ? -1.628 2.063 13.698 1.00 92.38 188 LEU A N 1
ATOM 1484 C CA . LEU A 1 188 ? -2.444 2.481 14.844 1.00 92.38 188 LEU A CA 1
ATOM 1485 C C . LEU A 1 188 ? -3.012 1.280 15.609 1.00 92.38 188 LEU A C 1
ATOM 1487 O O . LEU A 1 188 ? -2.993 1.282 16.834 1.00 92.38 188 LEU A O 1
ATOM 1491 N N . GLU A 1 189 ? -3.411 0.217 14.909 1.00 90.94 189 GLU A N 1
ATOM 1492 C CA . GLU A 1 189 ? -3.775 -1.072 15.508 1.00 90.94 189 GLU A CA 1
ATOM 1493 C C . GLU A 1 189 ? -2.602 -1.664 16.303 1.00 90.94 189 GLU A C 1
ATOM 1495 O O . GLU A 1 189 ? -2.769 -2.120 17.432 1.00 90.94 189 GLU A O 1
ATOM 1500 N N . SER A 1 190 ? -1.380 -1.611 15.761 1.00 89.38 190 SER A N 1
ATOM 1501 C CA . SER A 1 190 ? -0.199 -2.087 16.490 1.00 89.38 190 SER A CA 1
ATOM 1502 C C . SER A 1 190 ? 0.109 -1.252 17.739 1.00 89.38 190 SER A C 1
ATOM 1504 O O . SER A 1 190 ? 0.636 -1.785 18.715 1.00 89.38 190 SER A O 1
ATOM 1506 N N . VAL A 1 191 ? -0.205 0.048 17.715 1.00 87.94 191 VAL A N 1
ATOM 1507 C CA . VAL A 1 191 ? -0.077 0.945 18.872 1.00 87.94 191 VAL A CA 1
ATOM 1508 C C . VAL A 1 191 ? -1.147 0.613 19.908 1.00 87.94 191 VAL A C 1
ATOM 1510 O O . VAL A 1 191 ? -0.804 0.448 21.075 1.00 87.94 191 VAL A O 1
ATOM 1513 N N . PHE A 1 192 ? -2.396 0.432 19.470 1.00 85.50 192 PHE A N 1
ATOM 1514 C CA . PHE A 1 192 ? -3.528 0.026 20.302 1.00 85.50 192 PHE A CA 1
ATOM 1515 C C . PHE A 1 192 ? -3.201 -1.240 21.107 1.00 85.50 192 PHE A C 1
ATOM 1517 O O . PHE A 1 192 ? -3.252 -1.223 22.332 1.00 85.50 192 PHE A O 1
ATOM 1524 N N . LEU A 1 193 ? -2.726 -2.299 20.442 1.00 84.50 193 LEU A N 1
ATOM 1525 C CA . LEU A 1 193 ? -2.434 -3.580 21.100 1.00 84.50 193 LEU A CA 1
ATOM 1526 C C . LEU A 1 193 ? -1.232 -3.544 22.050 1.00 84.50 193 LEU A C 1
ATOM 1528 O O . LEU A 1 193 ? -1.179 -4.302 23.017 1.00 84.50 193 LEU A O 1
ATOM 1532 N N . LYS A 1 194 ? -0.241 -2.688 21.781 1.00 80.81 194 LYS A N 1
ATOM 1533 C CA . LYS A 1 194 ? 0.952 -2.561 22.634 1.00 80.81 194 LYS A CA 1
ATOM 1534 C C . LYS A 1 194 ? 0.685 -1.763 23.906 1.00 80.81 194 LYS A C 1
ATOM 1536 O O . LYS A 1 194 ? 1.431 -1.912 24.869 1.00 80.81 194 LYS A O 1
ATOM 1541 N N . GLN A 1 195 ? -0.340 -0.915 23.910 1.00 67.00 195 GLN A N 1
ATOM 1542 C CA . GLN A 1 195 ? -0.635 -0.005 25.011 1.00 67.00 195 GLN A CA 1
ATOM 1543 C C . GLN A 1 195 ? -1.638 -0.560 26.037 1.00 67.00 195 GLN A C 1
ATOM 1545 O O . GLN A 1 195 ? -2.100 0.206 26.874 1.00 67.00 195 GLN A O 1
ATOM 1550 N N . ASN A 1 196 ? -1.877 -1.879 26.087 1.00 54.66 196 ASN A N 1
ATOM 1551 C CA . ASN A 1 196 ? -2.728 -2.553 27.092 1.00 54.66 196 ASN A CA 1
ATOM 1552 C C . ASN A 1 196 ? -2.348 -2.311 28.583 1.00 54.66 196 ASN A C 1
ATOM 1554 O O . ASN A 1 196 ? -2.971 -2.887 29.468 1.00 54.66 196 ASN A O 1
ATOM 1558 N N . GLY A 1 197 ? -1.342 -1.478 28.885 1.00 50.81 197 GLY A N 1
ATOM 1559 C CA . GLY A 1 197 ? -0.994 -1.009 30.237 1.00 50.81 197 GLY A CA 1
ATOM 1560 C C . GLY A 1 197 ? -0.771 0.511 30.366 1.00 50.81 197 GLY A C 1
ATOM 1561 O O . GLY A 1 197 ? -0.212 0.955 31.363 1.00 50.81 197 GLY A O 1
ATOM 1562 N N . SER A 1 198 ? -1.134 1.305 29.353 1.00 54.97 198 SER A N 1
ATOM 1563 C CA . SER A 1 198 ? -1.069 2.784 29.333 1.00 54.97 198 SER A CA 1
ATOM 1564 C C . SER A 1 198 ? -2.430 3.388 29.730 1.00 54.97 198 SER A C 1
ATOM 1566 O O . SER A 1 198 ? -3.412 2.647 29.750 1.00 54.97 198 SER A O 1
ATOM 1568 N N . PRO A 1 199 ? -2.539 4.691 30.071 1.00 54.19 199 PRO A N 1
ATOM 1569 C CA . PRO A 1 199 ? -3.823 5.285 30.444 1.00 54.19 199 PRO A CA 1
ATOM 1570 C C . PRO A 1 199 ? -4.893 5.044 29.359 1.00 54.19 199 PRO A C 1
ATOM 1572 O O . PRO A 1 199 ? -4.610 5.256 28.177 1.00 54.19 199 PRO A O 1
ATOM 1575 N N . PRO A 1 200 ? -6.115 4.631 29.746 1.00 57.97 200 PRO A N 1
ATOM 1576 C CA . PRO A 1 200 ? -7.147 4.141 28.824 1.00 57.97 200 PRO A CA 1
ATOM 1577 C C . PRO A 1 200 ? -7.481 5.140 27.703 1.00 57.97 200 PRO A C 1
ATOM 1579 O O . PRO A 1 200 ? -7.607 4.754 26.542 1.00 57.97 200 PRO A O 1
ATOM 1582 N N . SER A 1 201 ? -7.429 6.442 28.000 1.00 61.41 201 SER A N 1
ATOM 1583 C CA . SER A 1 201 ? -7.742 7.517 27.053 1.00 61.41 201 SER A CA 1
ATOM 1584 C C . SER A 1 201 ? -6.853 7.561 25.800 1.00 61.41 201 SER A C 1
ATOM 1586 O O . SER A 1 201 ? -7.318 7.950 24.729 1.00 61.41 201 SER A O 1
ATOM 1588 N N . SER A 1 202 ? -5.563 7.200 25.893 1.00 64.06 202 SER A N 1
ATOM 1589 C CA . SER A 1 202 ? -4.675 7.204 24.713 1.00 64.06 202 SER A CA 1
ATOM 1590 C C . SER A 1 202 ? -4.866 5.964 23.843 1.00 64.06 202 SER A C 1
ATOM 1592 O O . SER A 1 202 ? -4.703 6.027 22.622 1.00 64.06 202 SER A O 1
ATOM 1594 N N . VAL A 1 203 ? -5.233 4.849 24.475 1.00 67.19 203 VAL A N 1
ATOM 1595 C CA . VAL A 1 203 ? -5.519 3.575 23.815 1.00 67.19 203 VAL A CA 1
ATOM 1596 C C . VAL A 1 203 ? -6.813 3.699 23.015 1.00 67.19 203 VAL A C 1
ATOM 1598 O O . VAL A 1 203 ? -6.829 3.417 21.820 1.00 67.19 203 VAL A O 1
ATOM 1601 N N . GLU A 1 204 ? -7.862 4.247 23.622 1.00 72.06 204 GLU A N 1
ATOM 1602 C CA . GLU A 1 204 ? -9.156 4.507 22.979 1.00 72.06 204 GLU A CA 1
ATOM 1603 C C . GLU A 1 204 ? -9.013 5.400 21.739 1.00 72.06 204 GLU A C 1
ATOM 1605 O O . GLU A 1 204 ? -9.500 5.070 20.653 1.00 72.06 204 GLU A O 1
ATOM 1610 N N . GLN A 1 205 ? -8.254 6.497 21.849 1.00 81.25 205 GLN A N 1
ATOM 1611 C CA . GLN A 1 20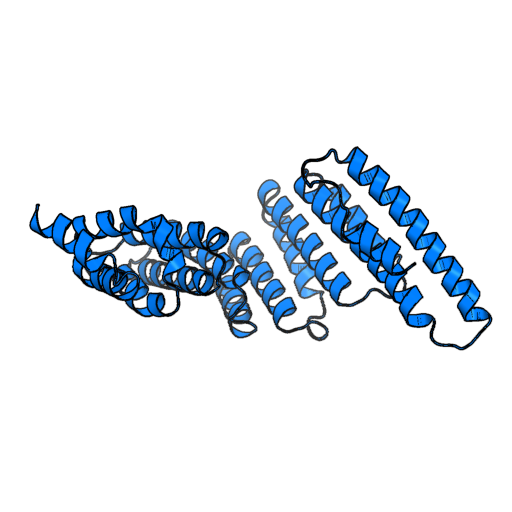5 ? -8.038 7.413 20.728 1.00 81.25 205 GLN A CA 1
ATOM 1612 C C . GLN A 1 205 ? -7.277 6.752 19.566 1.00 81.25 205 GLN A C 1
ATOM 1614 O O . GLN A 1 205 ? -7.555 7.044 18.395 1.00 81.25 205 GLN A O 1
ATOM 1619 N N . ALA A 1 206 ? -6.346 5.837 19.860 1.00 84.06 206 ALA A N 1
ATOM 1620 C CA . ALA A 1 206 ? -5.663 5.045 18.840 1.00 84.06 206 ALA A CA 1
ATOM 1621 C C . ALA A 1 206 ? -6.625 4.066 18.143 1.00 84.06 206 ALA A C 1
ATOM 1623 O O . ALA A 1 206 ? -6.577 3.951 16.917 1.00 84.06 206 ALA A O 1
ATOM 1624 N N . GLY A 1 207 ? -7.534 3.429 18.891 1.00 86.25 207 GLY A N 1
ATOM 1625 C CA . GLY A 1 207 ? -8.572 2.539 18.359 1.00 86.25 207 GLY A CA 1
ATOM 1626 C C . GLY A 1 207 ? -9.549 3.260 17.425 1.00 86.25 207 GLY A C 1
ATOM 1627 O O . GLY A 1 207 ? -9.729 2.850 16.275 1.00 86.25 207 GLY A O 1
ATOM 1628 N N . VAL A 1 208 ? -10.093 4.403 17.858 1.00 89.44 208 VAL A N 1
ATOM 1629 C CA . VAL A 1 208 ? -10.965 5.267 17.036 1.00 89.44 208 VAL A CA 1
ATOM 1630 C C . VAL A 1 208 ? -10.256 5.709 15.753 1.00 89.44 208 VAL A C 1
ATOM 1632 O O . VAL A 1 208 ? -10.824 5.660 14.655 1.00 89.44 208 VAL A O 1
ATOM 1635 N N . SER A 1 209 ? -8.988 6.109 15.865 1.00 91.50 209 SER A N 1
ATOM 1636 C CA . SER A 1 209 ? -8.186 6.535 14.715 1.00 91.50 209 SER A CA 1
ATOM 1637 C C . SER A 1 209 ? -7.901 5.372 13.755 1.00 91.50 209 SER A C 1
ATOM 1639 O O . SER A 1 209 ? -7.960 5.559 12.537 1.00 91.50 209 SER A O 1
ATOM 1641 N N . ALA A 1 210 ? -7.650 4.163 14.271 1.00 93.06 210 ALA A N 1
ATOM 1642 C CA . ALA A 1 210 ? -7.447 2.960 13.463 1.00 93.06 210 ALA A CA 1
ATOM 1643 C C . ALA A 1 210 ? -8.713 2.589 12.676 1.00 93.06 210 ALA A C 1
ATOM 1645 O O . ALA A 1 210 ? -8.643 2.390 11.460 1.00 93.06 210 ALA A O 1
ATOM 1646 N N . ILE A 1 211 ? -9.877 2.582 13.337 1.00 92.50 211 ILE A N 1
ATOM 1647 C CA . ILE A 1 211 ? -11.185 2.361 12.700 1.00 92.50 211 ILE A CA 1
ATOM 1648 C C . ILE A 1 211 ? -11.418 3.385 11.592 1.00 92.50 211 ILE A C 1
ATOM 1650 O O . ILE A 1 211 ? -11.754 3.015 10.466 1.00 92.50 211 ILE A O 1
ATOM 1654 N N . THR A 1 212 ? -11.179 4.664 11.888 1.00 92.81 212 THR A N 1
ATOM 1655 C CA . THR A 1 212 ? -11.319 5.750 10.913 1.00 92.81 212 THR A CA 1
ATOM 1656 C C . THR A 1 212 ? -10.445 5.482 9.686 1.00 92.81 212 THR A C 1
ATOM 1658 O O . THR A 1 212 ? -10.934 5.500 8.556 1.00 92.81 212 THR A O 1
ATOM 1661 N N . CYS A 1 213 ? -9.172 5.130 9.883 1.00 94.38 213 CYS A N 1
ATOM 1662 C CA . CYS A 1 213 ? -8.261 4.812 8.786 1.00 94.38 213 CYS A CA 1
ATOM 1663 C C . CYS A 1 213 ? -8.743 3.623 7.940 1.00 94.38 213 CYS A C 1
ATOM 1665 O O . CYS A 1 213 ? -8.726 3.693 6.708 1.00 94.38 213 CYS A O 1
ATOM 1667 N N . TYR A 1 214 ? -9.217 2.544 8.567 1.00 94.69 214 TYR A N 1
ATOM 1668 C CA . TYR A 1 214 ? -9.735 1.387 7.836 1.00 94.69 214 TYR A CA 1
ATOM 1669 C C . TYR A 1 214 ? -11.012 1.700 7.055 1.00 94.69 214 TYR A C 1
ATOM 1671 O O . TYR A 1 214 ? -11.120 1.299 5.896 1.00 94.69 214 TYR A O 1
ATOM 1679 N N . LEU A 1 215 ? -11.944 2.464 7.627 1.00 92.25 215 LEU A N 1
ATOM 1680 C CA . LEU A 1 215 ? -13.159 2.885 6.925 1.00 92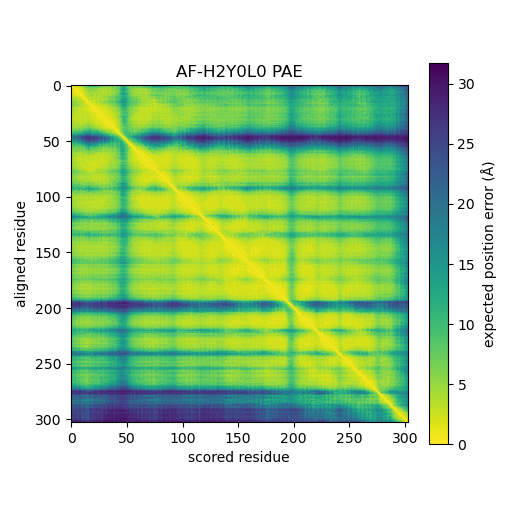.25 215 LEU A CA 1
ATOM 1681 C C . LEU A 1 215 ? -12.832 3.795 5.736 1.00 92.25 215 LEU A C 1
ATOM 1683 O O . LEU A 1 215 ? -13.380 3.602 4.651 1.00 92.25 215 LEU A O 1
ATOM 1687 N N . HIS A 1 216 ? -11.868 4.709 5.881 1.00 92.38 216 HIS A N 1
ATOM 1688 C CA . HIS A 1 216 ? -11.369 5.512 4.764 1.00 92.38 216 HIS A CA 1
ATOM 1689 C C . HIS A 1 216 ? -10.732 4.654 3.659 1.00 92.38 216 HIS A C 1
ATOM 1691 O O . HIS A 1 216 ? -10.989 4.894 2.476 1.00 92.38 216 HIS A O 1
ATOM 1697 N N . ALA A 1 217 ? -9.975 3.610 4.014 1.00 91.38 217 ALA A N 1
ATOM 1698 C CA . ALA A 1 217 ? -9.434 2.652 3.046 1.00 91.38 217 ALA A CA 1
ATOM 1699 C C . ALA A 1 217 ? -10.543 1.888 2.290 1.00 91.38 217 ALA A C 1
ATOM 1701 O O . ALA A 1 217 ? -10.385 1.583 1.105 1.00 91.38 217 ALA A O 1
ATOM 1702 N N . CYS A 1 218 ? -11.679 1.633 2.944 1.00 91.25 218 CYS A N 1
ATOM 1703 C CA . CYS A 1 218 ? -12.849 0.972 2.365 1.00 91.25 218 CYS A CA 1
ATOM 1704 C C . CYS A 1 218 ? -13.696 1.873 1.448 1.00 91.25 218 CYS A C 1
ATOM 1706 O O . CYS A 1 218 ? -14.541 1.374 0.719 1.00 91.25 218 CYS A O 1
ATOM 1708 N N . ARG A 1 219 ? -13.481 3.191 1.375 1.00 88.94 219 ARG A N 1
ATOM 1709 C CA . ARG A 1 219 ? -14.302 4.069 0.503 1.00 88.94 219 ARG A CA 1
ATOM 1710 C C . ARG A 1 219 ? -14.186 3.742 -0.994 1.00 88.94 219 ARG A C 1
ATOM 1712 O O . ARG A 1 219 ? -15.055 4.093 -1.788 1.00 88.94 219 ARG A O 1
ATOM 1719 N N . HIS A 1 220 ? -13.122 3.050 -1.391 1.00 84.12 220 HIS A N 1
ATOM 1720 C CA . HIS A 1 220 ? -12.881 2.635 -2.773 1.00 84.12 220 HIS A CA 1
ATOM 1721 C C . HIS A 1 220 ? -13.692 1.421 -3.184 1.00 84.12 220 HIS A C 1
ATOM 1723 O O . HIS A 1 220 ? -13.728 0.449 -2.447 1.00 84.12 220 HIS A O 1
ATOM 1729 N N . GLN A 1 221 ? -14.236 1.411 -4.404 1.00 77.75 221 GLN A N 1
ATOM 1730 C CA . GLN A 1 221 ? -15.075 0.333 -4.952 1.00 77.75 221 GLN A CA 1
ATOM 1731 C C . GLN A 1 221 ? -14.290 -0.953 -5.307 1.00 77.75 221 GLN A C 1
ATOM 1733 O O . GLN A 1 221 ? -14.374 -1.472 -6.417 1.00 77.75 221 GLN A O 1
ATOM 1738 N N . ASN A 1 222 ? -13.498 -1.484 -4.373 1.00 84.62 222 ASN A N 1
ATOM 1739 C CA . ASN A 1 222 ? -12.792 -2.752 -4.513 1.00 84.62 222 ASN A CA 1
ATOM 1740 C C . ASN A 1 222 ? -13.151 -3.688 -3.358 1.00 84.62 222 ASN A C 1
ATOM 1742 O O . ASN A 1 222 ? -12.430 -3.792 -2.367 1.00 84.62 222 ASN A O 1
ATOM 1746 N N . GLU A 1 223 ? -14.270 -4.386 -3.531 1.00 83.69 223 GLU A N 1
ATOM 1747 C CA . GLU A 1 223 ? -14.869 -5.265 -2.527 1.00 83.69 223 GLU A CA 1
ATOM 1748 C C . GLU A 1 223 ? -13.853 -6.263 -1.942 1.00 83.69 223 GLU A C 1
ATOM 1750 O O . GLU A 1 223 ? -13.663 -6.306 -0.727 1.00 83.69 223 GLU A O 1
ATOM 1755 N N . HIS A 1 224 ? -13.090 -6.963 -2.789 1.00 85.75 224 HIS A N 1
ATOM 1756 C CA . HIS A 1 224 ? -12.115 -7.965 -2.346 1.00 85.75 224 HIS A CA 1
ATOM 1757 C C . HIS A 1 224 ? -11.010 -7.403 -1.446 1.00 85.75 224 HIS A C 1
ATOM 1759 O O . HIS A 1 224 ? -10.601 -8.055 -0.485 1.00 85.75 224 HIS A O 1
ATOM 1765 N N . LYS A 1 225 ? -10.496 -6.205 -1.753 1.00 86.19 225 LYS A N 1
ATOM 1766 C CA . LYS A 1 225 ? -9.429 -5.583 -0.955 1.00 86.19 225 LYS A CA 1
ATOM 1767 C C . LYS A 1 225 ? -9.955 -5.002 0.352 1.00 86.19 225 LYS A C 1
ATOM 1769 O O . LYS A 1 225 ? -9.214 -5.019 1.333 1.00 86.19 225 LYS A O 1
ATOM 1774 N N . SER A 1 226 ? -11.198 -4.523 0.365 1.00 88.56 226 SER A N 1
ATOM 1775 C CA . SER A 1 226 ? -11.835 -3.940 1.546 1.00 88.56 226 SER A CA 1
ATOM 1776 C C . SER A 1 226 ? -12.202 -4.972 2.609 1.00 88.56 226 SER A C 1
ATOM 1778 O O . SER A 1 226 ? -12.158 -4.651 3.794 1.00 88.56 226 SER A O 1
ATOM 1780 N N . ARG A 1 227 ? -12.492 -6.228 2.223 1.00 91.06 227 ARG A N 1
ATOM 1781 C CA . ARG A 1 227 ? -12.915 -7.288 3.162 1.00 91.06 227 ARG A CA 1
ATOM 1782 C C . ARG A 1 227 ? -12.032 -7.390 4.401 1.00 91.06 227 ARG A C 1
ATOM 1784 O O . ARG A 1 227 ? -12.553 -7.418 5.506 1.00 91.06 227 ARG A O 1
ATOM 1791 N N . LYS A 1 228 ? -10.708 -7.418 4.227 1.00 93.06 228 LYS A N 1
ATOM 1792 C CA . LYS A 1 228 ? -9.766 -7.552 5.351 1.00 93.06 228 LYS A CA 1
ATOM 1793 C C . LYS A 1 228 ? -9.766 -6.340 6.290 1.00 93.06 228 LYS A C 1
ATOM 1795 O O . LYS A 1 228 ? -9.501 -6.503 7.472 1.00 93.06 228 LYS A O 1
ATOM 1800 N N . TYR A 1 229 ? -10.039 -5.140 5.775 1.00 93.00 229 TYR A N 1
ATOM 1801 C CA . TYR A 1 229 ? -10.087 -3.921 6.584 1.00 93.00 229 TYR A CA 1
ATOM 1802 C C . TYR A 1 229 ? -11.393 -3.862 7.375 1.00 93.00 229 TYR A C 1
ATOM 1804 O O . TYR A 1 229 ? -11.367 -3.564 8.561 1.00 93.00 229 TYR A O 1
ATOM 1812 N N . LEU A 1 230 ? -12.517 -4.254 6.765 1.00 91.31 230 LEU A N 1
ATOM 1813 C CA . LEU A 1 230 ? -13.787 -4.400 7.483 1.00 91.31 230 LEU A CA 1
ATOM 1814 C C . LEU A 1 230 ? -13.726 -5.494 8.556 1.00 91.31 230 LEU A C 1
ATOM 1816 O O . LEU A 1 230 ? -14.237 -5.285 9.650 1.00 91.31 230 LEU A O 1
ATOM 1820 N N . ALA A 1 231 ? -13.030 -6.606 8.291 1.00 91.81 231 ALA A N 1
ATOM 1821 C CA . ALA A 1 231 ? -12.757 -7.625 9.306 1.00 91.81 231 ALA A CA 1
ATOM 1822 C C . ALA A 1 231 ? -12.071 -7.023 10.541 1.00 91.81 231 ALA A C 1
ATOM 1824 O O . ALA A 1 231 ? -12.476 -7.287 11.667 1.00 91.81 231 ALA A O 1
ATOM 1825 N N . LYS A 1 232 ? -11.048 -6.186 10.315 1.00 91.81 232 LYS A N 1
ATOM 1826 C CA . LYS A 1 232 ? -10.305 -5.492 11.373 1.00 91.81 232 LYS A CA 1
ATOM 1827 C C . LYS A 1 232 ? -11.177 -4.496 12.132 1.00 91.81 232 LYS A C 1
ATOM 1829 O O . LYS A 1 232 ? -11.088 -4.452 13.349 1.00 91.81 232 LYS A O 1
ATOM 1834 N N . VAL A 1 233 ? -12.051 -3.752 11.449 1.00 91.06 233 VAL A N 1
ATOM 1835 C CA . VAL A 1 233 ? -13.019 -2.852 12.107 1.00 91.06 233 VAL A CA 1
ATOM 1836 C C . VAL A 1 233 ? -13.955 -3.636 13.027 1.00 91.06 233 VAL A C 1
ATOM 1838 O O . VAL A 1 233 ? -14.083 -3.289 14.194 1.00 91.06 233 VAL A O 1
ATOM 1841 N N . ILE A 1 234 ? -14.560 -4.721 12.534 1.00 87.81 234 ILE A N 1
ATOM 1842 C CA . ILE A 1 234 ? -15.469 -5.565 13.329 1.00 87.81 234 ILE A CA 1
ATOM 1843 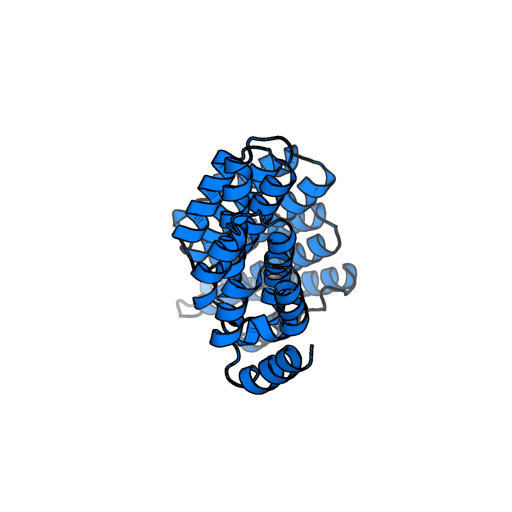C C . ILE A 1 234 ? -14.731 -6.211 14.504 1.00 87.81 234 ILE A C 1
ATOM 1845 O O . ILE A 1 234 ? -15.273 -6.325 15.596 1.00 87.81 234 ILE A O 1
ATOM 1849 N N . TRP A 1 235 ? -13.481 -6.615 14.295 1.00 89.31 235 TRP A N 1
ATOM 1850 C CA . TRP A 1 235 ? -12.654 -7.159 15.360 1.00 89.31 235 TRP A CA 1
ATOM 1851 C C . TRP A 1 235 ? -12.304 -6.105 16.420 1.00 89.31 235 TRP A C 1
ATOM 1853 O O . TRP A 1 235 ? -12.418 -6.399 17.603 1.00 89.31 235 TRP A O 1
ATOM 1863 N N . LEU A 1 236 ? -11.960 -4.871 16.034 1.00 86.81 236 LEU A N 1
ATOM 1864 C CA . LEU A 1 236 ? -11.723 -3.774 16.982 1.00 86.81 236 LEU A CA 1
ATOM 1865 C C . LEU A 1 236 ? -12.973 -3.456 17.815 1.00 86.81 236 LEU A C 1
ATOM 1867 O O . LEU A 1 236 ? -12.838 -3.189 19.001 1.00 86.81 236 LEU A O 1
ATOM 1871 N N . LEU A 1 237 ? -14.178 -3.581 17.244 1.00 83.56 237 LEU A N 1
ATOM 1872 C CA . LEU A 1 237 ? -15.435 -3.439 17.995 1.00 83.56 237 LEU A CA 1
ATOM 1873 C C . LEU A 1 237 ? -15.616 -4.486 19.106 1.00 83.56 237 LEU A C 1
ATOM 1875 O O . LEU A 1 237 ? -16.408 -4.271 20.010 1.00 83.56 237 LEU A O 1
ATOM 1879 N N . SER A 1 238 ? -14.901 -5.615 19.080 1.00 82.50 238 SER A N 1
ATOM 1880 C CA . SER A 1 238 ? -14.941 -6.570 20.199 1.00 82.50 238 SER A CA 1
ATOM 1881 C C . SER A 1 238 ? -14.203 -6.082 21.453 1.00 82.50 238 SER A C 1
ATOM 1883 O O . SER A 1 238 ? -14.376 -6.669 22.517 1.00 82.50 238 SER A O 1
ATOM 1885 N N . TYR A 1 239 ? -13.402 -5.019 21.328 1.00 80.12 239 TYR A N 1
ATOM 1886 C CA . TYR A 1 239 ? -12.697 -4.347 22.424 1.00 80.12 239 TYR A CA 1
ATOM 1887 C C . TYR A 1 239 ? -13.399 -3.057 22.865 1.00 80.12 239 TYR A C 1
ATOM 1889 O O . TYR A 1 239 ? -12.780 -2.245 23.551 1.00 80.12 239 TYR A O 1
ATOM 1897 N N . ASP A 1 240 ? -14.637 -2.833 22.418 1.00 76.19 240 ASP A N 1
ATOM 1898 C CA . ASP A 1 240 ? -15.378 -1.620 22.752 1.00 76.19 240 ASP A CA 1
ATOM 1899 C C . ASP A 1 240 ? -15.653 -1.543 24.258 1.00 76.19 240 ASP A C 1
ATOM 1901 O O . ASP A 1 240 ? -15.757 -2.556 24.959 1.00 76.19 240 ASP A O 1
ATOM 1905 N N . ASP A 1 241 ? -15.715 -0.317 24.753 1.00 74.19 241 ASP A N 1
ATOM 1906 C CA . ASP A 1 241 ? -15.898 -0.014 26.161 1.00 74.19 241 ASP A CA 1
ATOM 1907 C C . ASP A 1 241 ? -17.386 0.142 26.513 1.00 74.19 241 ASP A C 1
ATOM 1909 O O . ASP A 1 241 ? -18.260 0.167 25.645 1.00 74.19 241 ASP A O 1
ATOM 1913 N N . GLU A 1 242 ? -17.707 0.286 27.802 1.00 70.12 242 GLU A N 1
ATOM 1914 C CA . GLU A 1 242 ? -19.096 0.502 28.238 1.00 70.12 242 GLU A CA 1
ATOM 1915 C C . GLU A 1 242 ? -19.716 1.778 27.632 1.00 70.12 242 GLU A C 1
ATOM 1917 O O . GLU A 1 242 ? -20.940 1.862 27.513 1.00 70.12 242 GLU A O 1
ATOM 1922 N N . GLN A 1 243 ? -18.900 2.759 27.209 1.00 72.25 243 GLN A N 1
ATOM 1923 C CA . GLN A 1 243 ? -19.379 3.972 26.534 1.00 72.25 243 GLN A CA 1
ATOM 1924 C C . GLN A 1 243 ? -19.535 3.827 25.012 1.00 72.25 243 GLN A C 1
ATOM 1926 O O . GLN A 1 243 ? -20.033 4.758 24.372 1.00 72.25 243 GLN A O 1
ATOM 1931 N N . CYS A 1 244 ? -19.190 2.671 24.434 1.00 77.94 244 CYS A N 1
ATOM 1932 C CA . CYS A 1 244 ? -19.308 2.372 23.003 1.00 77.94 244 CYS A CA 1
ATOM 1933 C C . CYS A 1 244 ? -18.562 3.373 22.098 1.00 77.94 244 CYS A C 1
ATOM 1935 O O . CYS A 1 244 ? -19.046 3.752 21.026 1.00 77.94 244 CYS A O 1
ATOM 1937 N N . THR A 1 245 ? -17.395 3.854 22.530 1.00 82.88 245 THR A N 1
ATOM 1938 C CA . THR A 1 245 ? -16.635 4.893 21.815 1.00 82.88 245 THR A CA 1
ATOM 1939 C C . THR A 1 245 ? -16.186 4.449 20.420 1.00 82.88 245 THR A C 1
ATOM 1941 O O . THR A 1 245 ? -16.139 5.262 19.485 1.00 82.88 245 THR A O 1
ATOM 1944 N N . LEU A 1 246 ? -15.886 3.160 20.237 1.00 83.38 246 LEU A N 1
ATOM 1945 C CA . LEU A 1 246 ? -15.488 2.605 18.946 1.00 83.38 246 LEU A CA 1
ATOM 1946 C C . LEU A 1 246 ? -16.695 2.454 18.017 1.00 83.38 246 LEU A C 1
ATOM 1948 O O . LEU A 1 246 ? -16.589 2.786 16.831 1.00 83.38 246 LEU A O 1
ATOM 1952 N N . ALA A 1 247 ? -17.848 2.020 18.535 1.00 83.19 247 ALA A N 1
ATOM 1953 C CA . ALA A 1 247 ? -19.088 1.974 17.761 1.00 83.19 247 ALA A CA 1
ATOM 1954 C C . ALA A 1 247 ? -19.493 3.361 17.229 1.00 83.19 247 ALA A C 1
ATOM 1956 O O . ALA A 1 247 ? -19.948 3.464 16.087 1.00 83.19 247 ALA A O 1
ATOM 1957 N N . ASP A 1 248 ? -19.254 4.430 17.992 1.00 84.56 248 ASP A N 1
ATOM 1958 C CA . ASP A 1 248 ? -19.551 5.815 17.588 1.00 84.56 248 ASP A CA 1
ATOM 1959 C C . ASP A 1 248 ? -18.698 6.262 16.412 1.00 84.56 248 ASP A C 1
ATOM 1961 O O . ASP A 1 248 ? -19.181 6.908 15.475 1.00 84.56 248 ASP A O 1
ATOM 1965 N N . ALA A 1 249 ? -17.421 5.885 16.436 1.00 85.69 249 ALA A N 1
ATOM 1966 C CA . ALA A 1 249 ? -16.525 6.117 15.321 1.00 85.69 249 ALA A CA 1
ATOM 1967 C C . ALA A 1 249 ? -17.006 5.372 14.069 1.00 85.69 249 ALA A C 1
ATOM 1969 O O . ALA A 1 249 ? -17.020 5.949 12.977 1.00 85.69 249 ALA A O 1
ATOM 1970 N N . VAL A 1 250 ? -17.442 4.116 14.209 1.00 86.56 250 VAL A N 1
ATOM 1971 C CA . VAL A 1 250 ? -17.968 3.358 13.068 1.00 86.56 250 VAL A CA 1
ATOM 1972 C C . VAL A 1 250 ? -19.216 4.024 12.503 1.00 86.56 250 VAL A C 1
ATOM 1974 O O . VAL A 1 250 ? -19.240 4.284 11.303 1.00 86.56 250 VAL A O 1
ATOM 1977 N N . ASP A 1 251 ? -20.209 4.360 13.329 1.00 84.94 251 ASP A N 1
ATOM 1978 C CA . ASP A 1 251 ? -21.446 5.009 12.871 1.00 84.94 251 ASP A CA 1
ATOM 1979 C C . ASP A 1 251 ? -21.142 6.298 12.092 1.00 84.94 251 ASP A C 1
ATOM 1981 O O . ASP A 1 251 ? -21.535 6.447 10.933 1.00 84.94 251 ASP A O 1
ATOM 1985 N N . LYS A 1 252 ? -20.288 7.162 12.655 1.00 86.50 252 LYS A N 1
ATOM 1986 C CA . LYS A 1 252 ? -19.900 8.441 12.049 1.00 86.50 252 LYS A CA 1
ATOM 1987 C C . LYS A 1 252 ? -19.184 8.304 10.701 1.00 86.50 252 LYS A C 1
ATOM 1989 O O . LYS A 1 252 ? -19.459 9.076 9.781 1.00 86.50 252 LYS A O 1
ATOM 1994 N N . TYR A 1 253 ? -18.231 7.377 10.578 1.00 85.81 253 TYR A N 1
ATOM 1995 C CA . TYR A 1 253 ? -17.366 7.273 9.392 1.00 85.81 253 TYR A CA 1
ATOM 1996 C C . TYR A 1 253 ? -17.842 6.233 8.363 1.00 85.81 253 TYR A C 1
ATOM 1998 O O . TYR A 1 253 ? -17.331 6.194 7.240 1.00 85.81 253 TYR A O 1
ATOM 2006 N N . SER A 1 254 ? -18.844 5.421 8.698 1.00 83.62 254 SER A N 1
ATOM 2007 C CA . SER A 1 254 ? -19.399 4.384 7.821 1.00 83.62 254 SER A CA 1
ATOM 2008 C C . SER A 1 254 ? -20.115 4.919 6.578 1.00 83.62 254 SER A C 1
ATOM 2010 O O . SER A 1 254 ? -20.100 4.250 5.546 1.00 83.62 254 SER A O 1
ATOM 2012 N N . VAL A 1 255 ? -20.698 6.124 6.643 1.00 81.62 255 VAL A N 1
ATOM 2013 C CA . VAL A 1 255 ? -21.517 6.729 5.571 1.00 81.62 255 VAL A CA 1
ATOM 2014 C C . VAL A 1 255 ? -20.748 6.836 4.247 1.00 81.62 255 VAL A C 1
ATOM 2016 O O . VAL A 1 255 ? -21.329 6.776 3.166 1.00 81.62 255 VAL A O 1
ATOM 2019 N N . GLY A 1 256 ? -19.419 6.958 4.307 1.00 81.81 256 GLY A N 1
ATOM 2020 C CA . GLY A 1 256 ? -18.565 7.014 3.120 1.00 81.81 256 GLY A CA 1
ATOM 2021 C C . GLY A 1 256 ? -18.282 5.660 2.456 1.00 81.81 256 GLY A C 1
ATOM 2022 O O . GLY A 1 256 ? -17.705 5.644 1.366 1.00 81.81 256 GLY A O 1
ATOM 2023 N N . VAL A 1 257 ? -18.624 4.535 3.092 1.00 85.94 257 VAL A N 1
ATOM 2024 C CA . VAL A 1 257 ? -18.294 3.184 2.617 1.00 85.94 257 VAL A CA 1
ATOM 2025 C C . VAL A 1 257 ? -19.453 2.611 1.793 1.00 85.94 257 VAL A C 1
ATOM 2027 O O . VAL A 1 257 ? -20.569 2.507 2.300 1.00 85.94 257 VAL A O 1
ATOM 2030 N N . PRO A 1 258 ? -19.221 2.177 0.539 1.00 86.94 258 PRO A N 1
ATOM 2031 C CA . PRO A 1 258 ? -20.267 1.570 -0.281 1.00 86.94 258 PRO A CA 1
ATOM 2032 C C . PRO A 1 258 ? -20.911 0.341 0.384 1.00 86.94 258 PRO A C 1
ATOM 2034 O O . PRO A 1 258 ? -20.207 -0.568 0.827 1.00 86.94 258 PRO A O 1
ATOM 2037 N N . SER A 1 259 ? -22.246 0.261 0.357 1.00 82.62 259 SER A N 1
ATOM 2038 C CA . SER A 1 259 ? -23.036 -0.824 0.973 1.00 82.62 259 SER A CA 1
ATOM 2039 C C . SER A 1 259 ? -22.604 -2.231 0.548 1.00 82.62 259 SER A C 1
ATOM 2041 O O . SER A 1 259 ? -22.585 -3.150 1.364 1.00 82.62 259 SER A O 1
ATOM 2043 N N . ILE A 1 260 ? -22.186 -2.394 -0.711 1.00 85.25 260 ILE A N 1
ATOM 2044 C CA . ILE A 1 260 ? -21.721 -3.673 -1.266 1.00 85.25 260 ILE A CA 1
ATOM 2045 C C . ILE A 1 260 ? -20.555 -4.288 -0.480 1.00 85.25 260 ILE A C 1
ATOM 2047 O O . ILE A 1 260 ? -20.412 -5.506 -0.452 1.00 85.25 260 ILE A O 1
ATOM 2051 N N . GLN A 1 261 ? -19.728 -3.474 0.181 1.00 85.19 261 GLN A N 1
ATOM 2052 C CA . GLN A 1 261 ? -18.556 -3.975 0.904 1.00 85.19 261 GLN A CA 1
ATOM 2053 C C . GLN A 1 261 ? -18.913 -4.653 2.221 1.00 85.19 261 GLN A C 1
ATOM 2055 O O . GLN A 1 261 ? -18.216 -5.567 2.657 1.00 85.19 261 GLN A O 1
ATOM 2060 N N . TRP A 1 262 ? -20.018 -4.232 2.828 1.00 84.94 262 TRP A N 1
ATOM 2061 C CA . TRP A 1 262 ? -20.524 -4.796 4.073 1.00 84.94 262 TRP A CA 1
ATOM 2062 C C . TRP A 1 262 ? -21.204 -6.151 3.868 1.00 84.94 262 TRP A C 1
ATOM 2064 O O . TRP A 1 262 ? -21.353 -6.907 4.823 1.00 84.94 262 TRP A O 1
ATOM 2074 N N . LEU A 1 263 ? -21.568 -6.498 2.626 1.00 84.19 263 LEU A N 1
ATOM 2075 C CA . LEU A 1 263 ? -22.351 -7.694 2.310 1.00 84.19 263 LEU A CA 1
ATOM 2076 C C . LEU A 1 263 ? -21.690 -8.992 2.800 1.00 84.19 263 LEU A C 1
ATOM 2078 O O . LEU A 1 263 ? -22.371 -9.869 3.324 1.00 84.19 263 LEU A O 1
ATOM 2082 N N . ALA A 1 264 ? -20.364 -9.103 2.674 1.00 86.56 264 ALA A N 1
ATOM 2083 C CA . ALA A 1 264 ? -19.618 -10.282 3.116 1.00 86.56 264 ALA A CA 1
ATOM 2084 C C . ALA A 1 264 ? -19.601 -10.461 4.647 1.00 86.56 264 ALA A C 1
ATOM 2086 O O . ALA A 1 264 ? -19.325 -11.559 5.123 1.00 86.56 264 ALA A O 1
ATOM 2087 N N . TRP A 1 265 ? -19.891 -9.395 5.399 1.00 87.25 265 TRP A N 1
ATOM 2088 C CA . TRP A 1 265 ? -19.784 -9.340 6.857 1.00 87.25 265 TRP A CA 1
A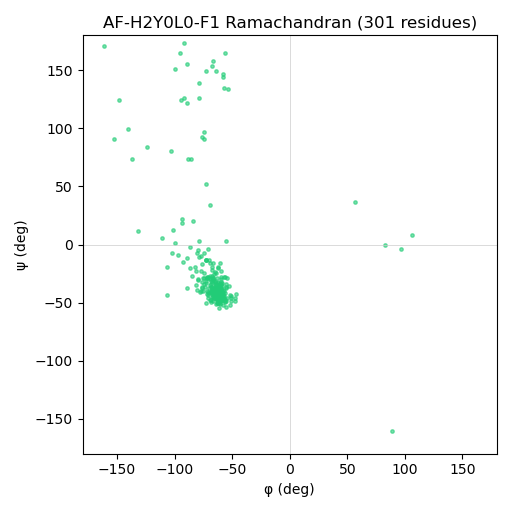TOM 2089 C C . TRP A 1 265 ? -21.137 -9.257 7.570 1.00 87.25 265 TRP A C 1
ATOM 2091 O O . TRP A 1 265 ? -21.176 -9.129 8.790 1.00 87.25 265 TRP A O 1
ATOM 2101 N N . VAL A 1 266 ? -22.254 -9.353 6.838 1.00 83.81 266 VAL A N 1
ATOM 2102 C CA . VAL A 1 266 ? -23.611 -9.296 7.412 1.00 83.81 266 VAL A CA 1
ATOM 2103 C C . VAL A 1 266 ? -23.800 -10.262 8.590 1.00 83.81 266 VAL A C 1
ATOM 2105 O O . VAL A 1 266 ? -24.305 -9.804 9.613 1.00 83.81 266 VAL A O 1
ATOM 2108 N N . PRO A 1 267 ? -23.375 -11.544 8.528 1.00 84.00 267 PRO A N 1
ATOM 2109 C CA . PRO A 1 267 ? -23.532 -12.451 9.664 1.00 84.00 267 PRO A CA 1
ATOM 2110 C C . PRO A 1 267 ? -22.833 -11.946 10.930 1.00 84.00 267 PRO A C 1
ATOM 2112 O O . PRO A 1 267 ? -23.418 -11.969 12.004 1.00 84.00 267 PRO A O 1
ATOM 2115 N N . GLN A 1 268 ? -21.604 -11.440 10.803 1.00 85.56 268 GLN A N 1
ATOM 2116 C CA . GLN A 1 268 ? -20.821 -10.935 11.930 1.00 85.56 268 GLN A CA 1
ATOM 2117 C C . GLN A 1 268 ? -21.429 -9.657 12.505 1.00 85.56 268 GLN A C 1
ATOM 2119 O O . GLN A 1 268 ? -21.498 -9.513 13.720 1.00 85.56 268 GLN A O 1
ATOM 2124 N N . ILE A 1 269 ? -21.925 -8.763 11.648 1.00 80.75 269 ILE A N 1
ATOM 2125 C CA . ILE A 1 269 ? -22.603 -7.537 12.084 1.00 80.75 269 ILE A CA 1
ATOM 2126 C C . ILE A 1 269 ? -23.883 -7.884 12.861 1.00 80.75 269 ILE A C 1
ATOM 2128 O O . ILE A 1 269 ? -24.149 -7.280 13.897 1.00 80.75 269 ILE A O 1
ATOM 2132 N N . LEU A 1 270 ? -24.645 -8.890 12.413 1.00 77.25 270 LEU A N 1
ATOM 2133 C CA . LEU A 1 270 ? -25.817 -9.386 13.142 1.00 77.25 270 LEU A CA 1
ATOM 2134 C C . LEU A 1 270 ? -25.439 -9.986 14.501 1.00 77.25 270 LEU A C 1
ATOM 2136 O O . LEU A 1 270 ? -26.141 -9.743 15.477 1.00 77.25 270 LEU A O 1
ATOM 2140 N N . THR A 1 271 ? -24.320 -10.707 14.604 1.00 79.25 271 THR A N 1
ATOM 2141 C CA . THR A 1 271 ? -23.818 -11.186 15.901 1.00 79.25 271 THR A CA 1
ATOM 2142 C C . THR A 1 271 ? -23.449 -10.024 16.826 1.00 79.25 271 THR A C 1
ATOM 2144 O O . THR A 1 271 ? -23.822 -10.038 17.997 1.00 79.25 271 THR A O 1
ATOM 2147 N N . CYS A 1 272 ? -22.792 -8.979 16.309 1.00 73.06 272 CYS A N 1
ATOM 2148 C CA . CYS A 1 272 ? -22.460 -7.785 17.093 1.00 73.06 272 CYS A CA 1
ATOM 2149 C C . CYS A 1 272 ? -23.707 -7.075 17.654 1.00 73.06 272 CYS A C 1
ATOM 2151 O O . CYS A 1 272 ? -23.634 -6.508 18.744 1.00 73.06 272 CYS A O 1
ATOM 2153 N N . LEU A 1 273 ? -24.858 -7.152 16.967 1.00 71.25 273 LEU A N 1
ATOM 2154 C CA . LEU A 1 273 ? -26.127 -6.634 17.496 1.00 71.25 273 LEU A CA 1
ATOM 2155 C C . LEU A 1 273 ? -26.589 -7.361 18.760 1.00 71.25 273 LEU A C 1
ATOM 2157 O O . LEU A 1 273 ? -27.119 -6.725 19.666 1.00 71.25 273 LEU A O 1
ATOM 2161 N N . VAL A 1 274 ? -26.427 -8.685 18.805 1.00 67.19 274 VAL A N 1
ATOM 2162 C CA . VAL A 1 274 ? -26.886 -9.522 19.926 1.00 67.19 274 VAL A CA 1
ATOM 2163 C C . VAL A 1 274 ? -26.011 -9.309 21.167 1.00 67.19 274 VAL A C 1
ATOM 2165 O O . VAL A 1 274 ? -26.496 -9.400 22.289 1.00 67.19 274 VAL A O 1
ATOM 2168 N N . CYS A 1 275 ? -24.738 -8.954 20.985 1.00 59.22 275 CYS A N 1
ATOM 2169 C CA . CYS A 1 275 ? -23.767 -8.781 22.068 1.00 59.22 275 CYS A CA 1
ATOM 2170 C C . CYS A 1 275 ? -23.794 -7.398 22.760 1.00 59.22 275 CYS A C 1
ATOM 2172 O O . CYS A 1 275 ? -22.807 -7.028 23.382 1.00 59.22 275 CYS A O 1
ATOM 2174 N N . GLY A 1 276 ? -24.880 -6.623 22.661 1.00 57.59 276 GLY A N 1
ATOM 2175 C CA . GLY A 1 276 ? -25.055 -5.376 23.431 1.00 57.59 276 GLY A CA 1
ATOM 2176 C C . GLY A 1 276 ? -24.687 -4.067 22.715 1.00 57.59 276 GLY A C 1
ATOM 2177 O O . GLY A 1 276 ? -24.988 -2.998 23.230 1.00 57.59 276 GLY A O 1
ATOM 2178 N N . HIS A 1 277 ? -24.161 -4.117 21.486 1.00 56.91 277 HIS A N 1
ATOM 2179 C CA . HIS A 1 277 ? -23.768 -2.933 20.692 1.00 56.91 277 HIS A CA 1
ATOM 2180 C C . HIS A 1 277 ? -24.893 -2.460 19.739 1.00 56.91 277 HIS A C 1
ATOM 2182 O O . HIS A 1 277 ? -24.665 -1.834 18.699 1.00 56.91 277 HIS A O 1
ATOM 2188 N N . GLY A 1 278 ? -26.138 -2.830 20.063 1.00 56.09 278 GLY A N 1
ATOM 2189 C CA . GLY A 1 278 ? -27.238 -2.972 19.109 1.00 56.09 278 GLY A CA 1
ATOM 2190 C C . GLY A 1 278 ? -27.671 -1.687 18.407 1.00 56.09 278 GLY A C 1
ATOM 2191 O O . GLY A 1 278 ? -27.834 -1.693 17.192 1.00 56.09 278 GLY A O 1
ATOM 2192 N N . ALA A 1 279 ? -27.842 -0.575 19.127 1.00 62.72 279 ALA A N 1
ATOM 2193 C CA . ALA A 1 279 ? -28.509 0.610 18.574 1.00 62.72 279 ALA A CA 1
ATOM 2194 C C . ALA A 1 279 ? -27.716 1.297 17.444 1.00 62.72 279 ALA A C 1
ATOM 2196 O O . ALA A 1 279 ? -28.292 1.672 16.424 1.00 62.72 279 ALA A O 1
ATOM 2197 N N . LYS A 1 280 ? -26.393 1.430 17.591 1.00 66.88 280 LYS A N 1
ATOM 2198 C CA . LYS A 1 280 ? -25.544 2.148 16.620 1.00 66.88 280 LYS A CA 1
ATOM 2199 C C . LYS A 1 280 ? -25.192 1.275 15.416 1.00 66.88 280 LYS A C 1
ATOM 2201 O O . LYS A 1 280 ? -25.210 1.734 14.280 1.00 66.88 280 LYS A O 1
ATOM 2206 N N . ILE A 1 281 ? -25.012 -0.028 15.630 1.00 67.25 281 ILE A N 1
ATOM 2207 C CA . ILE A 1 281 ? -24.827 -0.995 14.541 1.00 67.25 281 ILE A CA 1
ATOM 2208 C C . ILE A 1 281 ? -26.140 -1.233 13.761 1.00 67.25 281 ILE A C 1
ATOM 2210 O O . ILE A 1 281 ? -26.111 -1.493 12.555 1.00 67.25 281 ILE A O 1
ATOM 2214 N N . LEU A 1 282 ? -27.307 -1.074 14.399 1.00 63.53 282 LEU A N 1
ATOM 2215 C CA . LEU A 1 282 ? -28.611 -1.083 13.721 1.00 63.53 282 LEU A CA 1
ATOM 2216 C C . LEU A 1 282 ? -28.741 0.068 12.715 1.00 63.53 282 LEU A C 1
ATOM 2218 O O . LEU A 1 282 ? -29.248 -0.162 11.615 1.00 63.53 282 LEU A O 1
ATOM 2222 N N . ASN A 1 283 ? -28.239 1.266 13.040 1.00 66.44 283 ASN A N 1
ATOM 2223 C CA . ASN A 1 283 ? -28.222 2.394 12.101 1.00 66.44 283 ASN A CA 1
ATOM 2224 C C . ASN A 1 283 ? -27.405 2.061 10.848 1.00 66.44 283 ASN A C 1
ATOM 2226 O O . ASN A 1 283 ? -27.897 2.255 9.732 1.00 66.44 283 ASN A O 1
ATOM 2230 N N . LEU A 1 284 ? -26.227 1.450 11.017 1.00 67.12 284 LEU A N 1
ATOM 2231 C CA . LEU A 1 284 ? -25.399 0.961 9.909 1.00 67.12 284 LEU A CA 1
ATOM 2232 C C . LEU A 1 284 ? -26.187 0.002 9.007 1.00 67.12 284 LEU A C 1
ATOM 2234 O O . LEU A 1 284 ? -26.306 0.214 7.800 1.00 67.12 284 LEU A O 1
ATOM 2238 N N . LEU A 1 285 ? -26.783 -1.042 9.587 1.00 67.00 285 LEU A N 1
ATOM 2239 C CA . LEU A 1 285 ? -27.549 -2.038 8.831 1.00 67.00 285 LEU A CA 1
ATOM 2240 C C . LEU A 1 285 ? -28.764 -1.434 8.118 1.00 67.00 285 LEU A C 1
ATOM 2242 O O . LEU A 1 285 ? -29.061 -1.820 6.983 1.00 67.00 285 LEU A O 1
ATOM 2246 N N . SER A 1 286 ? -29.433 -0.470 8.756 1.00 64.44 286 SER A N 1
ATOM 2247 C CA . SER A 1 286 ? -30.583 0.235 8.185 1.00 64.44 286 SER A CA 1
ATOM 2248 C C . SER A 1 286 ? -30.206 1.048 6.943 1.00 64.44 286 SER A C 1
ATOM 2250 O O . SER A 1 286 ? -30.972 1.097 5.981 1.00 64.44 286 SER A O 1
ATOM 2252 N N . HIS A 1 287 ? -28.997 1.619 6.928 1.00 64.69 287 HIS A N 1
ATOM 2253 C CA . HIS A 1 287 ? -28.493 2.418 5.818 1.00 64.69 287 HIS A CA 1
ATOM 2254 C C . HIS A 1 287 ? -28.018 1.548 4.646 1.00 64.69 287 HIS A C 1
ATOM 2256 O O . HIS A 1 287 ? -28.282 1.861 3.484 1.00 64.69 287 HIS A O 1
ATOM 2262 N N . PHE A 1 288 ? -27.332 0.435 4.926 1.00 65.31 288 PHE A N 1
ATOM 2263 C CA . PHE A 1 288 ? -26.680 -0.346 3.874 1.00 65.31 288 PHE A CA 1
ATOM 2264 C C . PHE A 1 288 ? -27.590 -1.357 3.186 1.00 65.31 288 PHE A C 1
ATOM 2266 O O . PHE A 1 288 ? -27.333 -1.687 2.024 1.00 65.31 288 PHE A O 1
ATOM 2273 N N . ILE A 1 289 ? -28.635 -1.865 3.855 1.00 63.31 289 ILE A N 1
ATOM 2274 C CA . ILE A 1 289 ? -29.459 -2.925 3.264 1.00 63.31 289 ILE A CA 1
ATOM 2275 C C . ILE A 1 289 ? -30.968 -2.714 3.471 1.00 63.31 289 ILE A C 1
ATOM 2277 O O . ILE A 1 289 ? -31.616 -3.487 4.183 1.00 63.31 289 ILE A O 1
ATOM 2281 N N . PRO A 1 290 ? -31.579 -1.759 2.736 1.00 59.66 290 PRO A N 1
ATOM 2282 C CA . PRO A 1 290 ? -33.029 -1.523 2.764 1.00 59.66 290 PRO A CA 1
ATOM 2283 C C . PRO A 1 290 ? -33.858 -2.780 2.451 1.00 59.66 290 PRO A C 1
ATOM 2285 O O . PRO A 1 290 ? -34.977 -2.942 2.922 1.00 59.66 290 PRO A O 1
ATOM 2288 N N . ARG A 1 291 ? -33.305 -3.713 1.661 1.00 54.81 291 ARG A N 1
ATOM 2289 C CA . ARG A 1 291 ? -33.972 -4.976 1.299 1.00 54.81 291 ARG A CA 1
ATOM 2290 C C . ARG A 1 291 ? -33.876 -6.074 2.366 1.00 54.81 291 ARG A C 1
ATOM 2292 O O . ARG A 1 291 ? -34.725 -6.957 2.364 1.00 54.81 291 ARG A O 1
ATOM 2299 N N . LEU A 1 292 ? -32.886 -6.039 3.266 1.00 54.09 292 LEU A N 1
ATOM 2300 C CA . LEU A 1 292 ? -32.787 -7.001 4.376 1.00 54.09 292 LEU A CA 1
ATOM 2301 C C . LEU A 1 292 ? -33.528 -6.527 5.623 1.00 54.09 292 LEU A C 1
ATOM 2303 O O . LEU A 1 292 ? -33.763 -7.361 6.490 1.00 54.09 292 LEU A O 1
ATOM 2307 N N . GLN A 1 293 ? -33.969 -5.266 5.699 1.00 54.16 293 GLN A N 1
ATOM 2308 C CA . GLN A 1 293 ? -34.817 -4.776 6.793 1.00 54.16 293 GLN A CA 1
ATOM 2309 C C . GLN A 1 293 ? -35.989 -5.736 7.061 1.00 54.16 293 GLN A C 1
ATOM 2311 O O . GLN A 1 293 ? -36.192 -6.150 8.196 1.00 54.16 293 GLN A O 1
ATOM 2316 N N . GLY A 1 294 ? -36.676 -6.202 6.011 1.00 52.81 294 GLY A N 1
ATOM 2317 C CA . GLY A 1 294 ? -37.792 -7.147 6.143 1.00 52.81 294 GLY A CA 1
ATOM 2318 C C . GLY A 1 294 ? -37.413 -8.566 6.596 1.00 52.81 294 GLY A C 1
ATOM 2319 O O . GLY A 1 294 ? -38.239 -9.241 7.203 1.00 52.81 294 GLY A O 1
ATOM 2320 N N . CYS A 1 295 ? -36.189 -9.033 6.330 1.00 54.16 295 CYS A N 1
ATOM 2321 C CA . CYS A 1 295 ? -35.721 -10.357 6.767 1.00 54.16 295 CYS A CA 1
ATOM 2322 C C . CYS A 1 295 ? -35.079 -10.315 8.160 1.00 54.16 295 CYS A C 1
ATOM 2324 O O . CYS A 1 295 ? -35.277 -11.232 8.949 1.00 54.16 295 CYS A O 1
ATOM 2326 N N . ILE A 1 296 ? -34.347 -9.243 8.475 1.00 54.62 296 ILE A N 1
ATOM 2327 C CA . ILE A 1 296 ? -33.683 -9.038 9.766 1.00 54.62 296 ILE A CA 1
ATOM 2328 C C . ILE A 1 296 ? -34.724 -8.744 10.853 1.00 54.62 296 ILE A C 1
ATOM 2330 O O . ILE A 1 296 ? -34.658 -9.366 11.907 1.00 54.62 296 ILE A O 1
ATOM 2334 N N . LEU A 1 297 ? -35.738 -7.903 10.586 1.00 53.53 297 LEU A N 1
ATOM 2335 C CA . LEU A 1 297 ? -36.849 -7.695 11.530 1.00 53.53 297 LEU A CA 1
ATOM 2336 C C . LEU A 1 297 ? -37.605 -8.996 11.824 1.00 53.53 297 LEU A C 1
ATOM 2338 O O . LEU A 1 297 ? -37.963 -9.223 12.971 1.00 53.53 297 LEU A O 1
ATOM 2342 N N . LYS A 1 298 ? -37.800 -9.868 10.824 1.00 52.84 298 LYS A N 1
ATOM 2343 C CA . LYS A 1 298 ? -38.461 -11.170 11.019 1.00 52.84 298 LYS A CA 1
ATOM 2344 C C . LYS A 1 298 ? -37.648 -12.148 11.865 1.00 52.84 298 LYS A C 1
ATOM 2346 O O . LYS A 1 298 ? -38.253 -12.951 12.557 1.00 52.84 298 LYS A O 1
ATOM 2351 N N . LEU A 1 299 ? -36.317 -12.096 11.792 1.00 53.09 299 LEU A N 1
ATOM 2352 C CA . LEU A 1 299 ? -35.431 -12.913 12.628 1.00 53.09 299 LEU A CA 1
ATOM 2353 C C . LEU A 1 299 ? -35.372 -12.395 14.072 1.00 53.09 299 LEU A C 1
ATOM 2355 O O . LEU A 1 299 ? -35.275 -13.193 14.999 1.00 53.09 299 LEU A O 1
ATOM 2359 N N . TYR A 1 300 ? -35.458 -11.075 14.264 1.00 50.06 300 TYR A N 1
ATOM 2360 C CA . TYR A 1 300 ? -35.402 -10.447 15.587 1.00 50.06 300 TYR A CA 1
ATOM 2361 C C . TYR A 1 300 ? -36.733 -10.508 16.349 1.00 50.06 300 TYR A C 1
ATOM 2363 O O . TYR A 1 300 ? -36.714 -10.563 17.568 1.00 50.06 300 TYR A O 1
ATOM 2371 N N . THR A 1 301 ? -37.886 -10.523 15.667 1.00 49.25 301 THR A N 1
ATOM 2372 C CA . THR A 1 301 ? -39.195 -10.718 16.326 1.00 49.25 301 THR A CA 1
ATOM 2373 C C . THR A 1 301 ? -39.513 -12.182 16.644 1.00 49.25 301 THR A C 1
ATOM 2375 O O . THR A 1 301 ? -40.525 -12.454 17.283 1.00 49.25 301 THR A O 1
ATOM 2378 N N . SER A 1 302 ? -38.690 -13.124 16.174 1.00 44.28 302 SER A N 1
ATOM 2379 C CA . SER A 1 302 ? -38.837 -14.566 16.423 1.00 44.28 302 SER A CA 1
ATOM 2380 C C . SER A 1 302 ? -37.929 -15.120 17.531 1.00 44.28 302 SER A C 1
ATOM 2382 O O . SER A 1 302 ? -37.956 -16.327 17.771 1.00 44.28 302 SER A O 1
ATOM 2384 N N . LEU A 1 303 ? -37.124 -14.264 18.165 1.00 42.47 303 LEU A N 1
ATOM 2385 C CA . LEU A 1 303 ? -36.311 -14.539 19.356 1.00 42.47 303 LEU A CA 1
ATOM 2386 C C . LEU A 1 303 ? -36.914 -13.795 20.551 1.00 42.47 303 LEU A C 1
ATOM 2388 O O . LEU A 1 303 ? -36.885 -14.375 21.656 1.00 42.47 303 LEU A O 1
#

Secondary structure (DSSP, 8-state):
-HHHHHHHHH-PPPTTS-HHHHHHHHHHHHHHHHHHHHHHHHHHTT--SSTHHHHHHHHHHHHHHHHHHHHHHHHTT-HHHHHHHHHGGGGSSS--HHHHHHHHHHHHHHHHHHHHHH-HHHHHHHHHHHHTS-GGGS-HHHHHHHHHHHHHHHHHHT-HHHHHHHHHHHHHH-TT-HHHHHHHHHHHHHHHHHTTTS-HHHHHHHHHHHHHHHHHHHTSS-HHHHHHHHHHHHHHGGG--TT-HHHHHHHHHHTTS-HHHHGGGHHHHHHHHHTT-HHHHHHHHHHH-TTTHHHHHHHHTT-

InterPro domains:
  IPR003151 PIK-related kinase, FAT [PF02259] (1-235)
  IPR011990 Tetratricopeptide-like helical domain superfamily [G3DSA:1.25.40.10] (10-243)
  IPR011990 Tetratricopeptide-like helical domain superfamily [SSF48452] (63-188)
  IPR014009 PIK-related kinase, FAT domain [PS51189] (1-303)
  IPR050517 DNA Damage Response and Repair Kinase [PTHR11139] (1-277)

pLDDT: mean 82.41, std 12.68, range [42.47, 96.5]

Sequence (303 aa):
MKAIVKTWRNRLPMTSDDLSHWSDIFTWRHHHYQAIVQAYDTASASQQDPNSTHAMLGVHASASAIIHYGKVARKHGQINSALDSLSRIHSIPSVPIVDCFQKIRQQVKCYLQMAAVMGKNECMQGLEVIESTNLKYFTHEMTAEFYALKGMFLAQIGKSDEANKAFSAAVQMHDVLVKAWALWGDYLESVFLKQNGSPPSSVEQAGVSAITCYLHACRHQNEHKSRKYLAKVIWLLSYDDEQCTLADAVDKYSVGVPSIQWLAWVPQILTCLVCGHGAKILNLLSHFIPRLQGCILKLYTSL

Organism: Ciona intestinalis (NCBI:txid7719)

Solvent-accessible surface area (backbone atoms only — not comparable to full-atom values): 16392 Å² total; per-residue (Å²): 107,72,68,55,57,52,47,53,72,72,61,64,80,62,93,83,56,59,67,65,62,51,48,52,56,48,52,56,49,46,55,54,28,50,53,50,36,54,53,42,56,61,51,52,78,75,46,97,63,94,56,65,66,57,41,51,48,31,47,51,51,42,47,49,50,38,42,51,49,22,52,45,34,41,73,75,68,41,43,67,66,12,51,61,40,48,57,55,52,74,77,47,94,76,74,56,69,71,54,53,50,51,41,52,54,47,52,40,51,42,22,56,55,45,22,76,75,74,35,58,69,37,30,51,55,33,43,50,58,56,69,73,45,75,59,86,81,50,53,53,63,59,42,16,52,51,29,28,53,46,15,52,36,31,46,70,69,62,44,54,70,62,13,53,52,28,31,53,52,11,36,72,55,29,70,84,43,39,68,38,28,40,52,43,14,57,50,28,47,55,52,30,69,70,34,83,85,54,68,66,72,63,34,51,53,28,46,36,50,16,42,48,23,27,42,60,28,32,44,54,99,44,52,81,74,28,45,66,39,52,51,50,43,59,55,54,51,75,69,48,54,100,82,37,61,42,52,51,43,46,53,71,50,44,81,66,36,57,45,78,53,50,63,87,44,48,70,60,55,55,52,47,37,74,74,73,52,32,74,55,55,46,53,51,51,59,71,53,34,74,80,46,50,70,56,51,52,56,58,61,75,73,110

Mean predicted aligned error: 9.06 Å

Foldseek 3Di:
DLVVLVVLLVDDDDLPDDLVVLVVSLVVLLVVLVVQLVVLVVVCVPDDDDCPVVNVSSLASNLSSLLVSLQSCVVVVNLVVSLVSLVCNVVRPDHDPVSVLSSLVSNLVSLVSCCVPVNLVSLVVSLVSLVPDPCVVDQLLSNLVSLLSNLVSCLRNPVNVSSLVSLVSSCVSPVLPLSSLQSLLVSLVVVLVVVPPPPVVVSLVSLLSSLLSLLSSQLDPDLVVSQVSVVVLLVSQVVADPVRSSLVSCLVSNVSHALSNCVVVVVSLLVSCVVPSNPSSVSSCVVSCVPCVVVSVVVVVVD